Protein AF-A0A0D3I1S4-F1 (afdb_monomer_lite)

Secondary structure (DSSP, 8-state):
-HHHH-GGGGGG-S-EEEE---SSS--S--HHHHBTB----HHHHHHTT---PPP-----------S-----------------------S--S--HHHHTTHHHHHHHHHH--S-EEEE-HHHHTTSB---STT--SHHHHHHHT--TTS-HHHHHHHHHHIIIIITTSTT-B-HHHHHHHHHH-GGGB--EEEEEEEE--SGGGTT-EEEHHHHHTTTT-HHHHS-GGG------EEEEEE--BSS-SHHHHHHHHHHHH-SS-TTTT--

pLDDT: mean 79.16, std 21.58, range [29.23, 98.62]

Radius of gyration: 22.06 Å; chains: 1; bounding box: 48×69×51 Å

Structure (mmCIF, N/CA/C/O backbone):
data_AF-A0A0D3I1S4-F1
#
_entry.id   AF-A0A0D3I1S4-F1
#
loop_
_atom_site.group_PDB
_atom_site.id
_atom_site.type_symbol
_atom_site.label_atom_id
_atom_site.label_alt_id
_atom_site.label_comp_id
_atom_site.label_asym_id
_atom_site.label_entity_id
_atom_site.label_seq_id
_atom_site.pdbx_PDB_ins_code
_atom_site.Cartn_x
_atom_site.Cartn_y
_at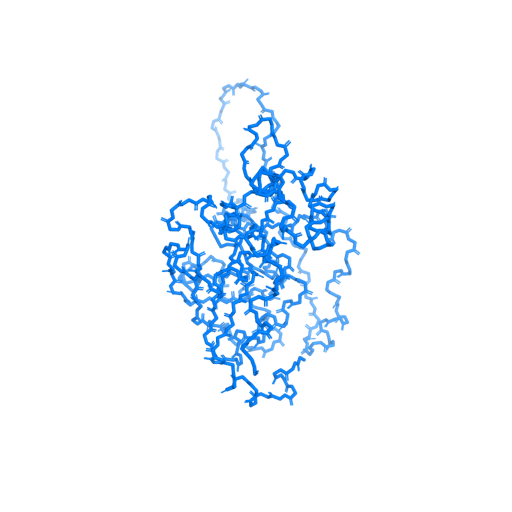om_site.Cartn_z
_atom_site.occupancy
_atom_site.B_iso_or_equiv
_atom_site.auth_seq_id
_atom_site.auth_comp_id
_atom_site.auth_asym_id
_atom_site.auth_atom_id
_atom_site.pdbx_PDB_model_num
ATOM 1 N N . MET A 1 1 ? 13.646 -15.528 -4.877 1.00 81.81 1 MET A N 1
ATOM 2 C CA . MET A 1 1 ? 12.223 -15.387 -4.448 1.00 81.81 1 MET A CA 1
ATOM 3 C C . MET A 1 1 ? 11.429 -16.697 -4.575 1.00 81.81 1 MET A C 1
ATOM 5 O O . MET A 1 1 ? 11.936 -17.653 -5.153 1.00 81.81 1 MET A O 1
ATOM 9 N N . VAL A 1 2 ? 10.198 -16.789 -4.037 1.00 94.12 2 VAL A N 1
ATOM 10 C CA . VAL A 1 2 ? 9.354 -18.010 -4.132 1.00 94.12 2 VAL A CA 1
ATOM 11 C C . VAL A 1 2 ? 9.001 -18.351 -5.582 1.00 94.12 2 VAL A C 1
ATOM 13 O O . VAL A 1 2 ? 9.193 -19.496 -5.991 1.00 94.12 2 VAL A O 1
ATOM 16 N N . PHE A 1 3 ? 8.527 -17.377 -6.364 1.00 93.75 3 PHE A N 1
ATOM 17 C CA . PHE A 1 3 ? 8.122 -17.600 -7.759 1.00 93.75 3 PHE A CA 1
ATOM 18 C C . PHE A 1 3 ? 9.299 -17.912 -8.681 1.00 93.75 3 PHE A C 1
ATOM 20 O O . PHE A 1 3 ? 9.157 -18.725 -9.582 1.00 93.75 3 PHE A O 1
ATOM 27 N N . GLU A 1 4 ? 10.482 -17.390 -8.379 1.00 88.75 4 GLU A N 1
ATOM 28 C CA . GLU A 1 4 ? 11.720 -17.762 -9.067 1.00 88.75 4 GLU A CA 1
ATOM 29 C C . GLU A 1 4 ? 12.055 -19.248 -8.906 1.00 88.75 4 GLU A C 1
ATOM 31 O O . GLU A 1 4 ? 12.372 -19.934 -9.873 1.00 88.75 4 GLU A O 1
ATOM 36 N N . LYS A 1 5 ? 11.914 -19.785 -7.689 1.00 95.94 5 LYS A N 1
ATOM 37 C CA . LYS A 1 5 ? 12.174 -21.206 -7.417 1.00 95.94 5 LYS A CA 1
ATOM 38 C C . LYS A 1 5 ? 11.020 -22.114 -7.851 1.00 95.94 5 LYS A C 1
ATOM 40 O O . LYS A 1 5 ? 11.232 -23.300 -8.095 1.00 95.94 5 LYS A O 1
ATOM 45 N N . LYS A 1 6 ? 9.788 -21.599 -7.857 1.00 97.19 6 LYS A N 1
ATOM 46 C CA . LYS A 1 6 ? 8.549 -22.364 -8.071 1.00 97.19 6 LYS A CA 1
ATOM 47 C C . LYS A 1 6 ? 7.516 -21.541 -8.862 1.00 97.19 6 LYS A C 1
ATOM 49 O O . LYS A 1 6 ? 6.471 -21.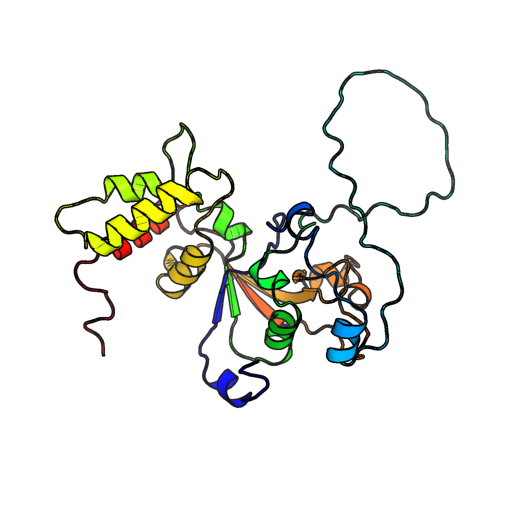189 -8.308 1.00 97.19 6 LYS A O 1
ATOM 54 N N . PRO A 1 7 ? 7.748 -21.274 -10.159 1.00 95.31 7 PRO A N 1
ATOM 55 C CA . PRO A 1 7 ? 6.896 -20.375 -10.950 1.00 95.31 7 PRO A CA 1
ATOM 56 C C . PRO A 1 7 ? 5.456 -20.881 -11.098 1.00 95.31 7 PRO A C 1
ATOM 58 O O . PRO A 1 7 ? 4.515 -20.094 -11.134 1.00 95.31 7 PRO A O 1
ATOM 61 N N . TYR A 1 8 ? 5.249 -22.203 -11.071 1.00 96.19 8 TYR A N 1
ATOM 62 C CA . TYR A 1 8 ? 3.915 -22.811 -11.131 1.00 96.19 8 TYR A CA 1
ATOM 63 C C . TYR A 1 8 ? 2.982 -22.396 -9.975 1.00 96.19 8 TYR A C 1
ATOM 65 O O . TYR A 1 8 ? 1.767 -22.574 -10.090 1.00 96.19 8 TYR A O 1
ATOM 73 N N . LEU A 1 9 ? 3.520 -21.866 -8.865 1.00 97.12 9 LEU A N 1
ATOM 74 C CA . LEU A 1 9 ? 2.718 -21.356 -7.750 1.00 97.12 9 LEU A CA 1
ATOM 75 C C . LEU A 1 9 ? 1.968 -20.069 -8.102 1.00 97.12 9 LEU A C 1
ATOM 77 O O . LEU A 1 9 ? 0.907 -19.844 -7.529 1.00 97.12 9 LEU A O 1
ATOM 81 N N . ALA A 1 10 ? 2.448 -19.267 -9.060 1.00 96.50 10 ALA A N 1
ATOM 82 C CA . ALA A 1 10 ? 1.733 -18.069 -9.505 1.00 96.50 10 ALA A CA 1
ATOM 83 C C . ALA A 1 10 ? 0.331 -18.427 -10.033 1.00 96.50 10 ALA A C 1
ATOM 85 O O . ALA A 1 10 ? -0.653 -17.786 -9.682 1.00 96.50 10 ALA A O 1
ATOM 86 N N . ASN A 1 11 ? 0.207 -19.555 -10.740 1.00 96.19 11 ASN A N 1
ATOM 87 C CA . ASN A 1 11 ? -1.071 -20.067 -11.251 1.00 96.19 11 ASN A CA 1
ATOM 88 C C . ASN A 1 11 ? -2.021 -20.593 -10.156 1.00 96.19 11 ASN A C 1
ATOM 90 O O . ASN A 1 11 ? -3.112 -21.073 -10.460 1.00 96.19 11 ASN A O 1
ATOM 94 N N . LYS A 1 12 ? -1.595 -20.594 -8.887 1.00 98.00 12 LYS A N 1
ATOM 95 C CA . LYS A 1 12 ? -2.416 -20.986 -7.730 1.00 98.00 12 LYS A CA 1
ATOM 96 C C . LYS A 1 12 ? -2.927 -19.786 -6.938 1.00 98.00 12 LYS A C 1
ATOM 98 O O . LYS A 1 12 ? -3.706 -19.977 -6.009 1.00 98.00 12 LYS A O 1
ATOM 103 N N . ILE A 1 13 ? -2.503 -18.575 -7.291 1.00 98.06 13 ILE A N 1
ATOM 104 C CA . ILE A 1 13 ? -2.906 -17.345 -6.618 1.00 98.06 13 ILE A CA 1
ATOM 105 C C . ILE A 1 13 ? -4.122 -16.780 -7.337 1.00 98.06 13 ILE A C 1
ATOM 107 O O . ILE A 1 13 ? -4.064 -16.473 -8.523 1.00 98.06 13 ILE A O 1
ATOM 111 N N . ALA A 1 14 ? -5.233 -16.655 -6.610 1.00 98.12 14 ALA A N 1
ATOM 112 C CA . ALA A 1 14 ? -6.460 -16.085 -7.160 1.00 98.12 14 ALA A CA 1
ATOM 113 C C . ALA A 1 14 ? -6.332 -14.572 -7.399 1.00 98.12 14 ALA A C 1
ATOM 115 O O . ALA A 1 14 ? -6.799 -14.069 -8.414 1.00 98.12 14 ALA A O 1
ATOM 116 N N . LYS A 1 15 ? -5.707 -13.862 -6.453 1.00 97.94 15 LYS A N 1
ATOM 117 C CA . LYS A 1 15 ? -5.349 -12.443 -6.530 1.00 97.94 15 LYS A CA 1
ATOM 118 C C . LYS A 1 15 ? -4.296 -12.112 -5.473 1.00 97.94 15 LYS A C 1
ATOM 120 O O . LYS A 1 15 ? -4.199 -12.816 -4.466 1.00 97.94 15 LYS A O 1
ATOM 125 N N . MET A 1 16 ? -3.572 -11.023 -5.678 1.00 98.38 16 MET A N 1
ATOM 126 C CA . MET A 1 16 ? -2.728 -10.372 -4.681 1.00 98.38 16 MET A CA 1
ATOM 127 C C . MET A 1 16 ? -3.353 -9.021 -4.332 1.00 98.38 16 MET A C 1
ATOM 129 O O . MET A 1 16 ? -3.728 -8.276 -5.230 1.00 98.38 16 MET A O 1
ATOM 133 N N . VAL A 1 17 ? -3.476 -8.717 -3.042 1.00 98.50 17 VAL A N 1
ATOM 134 C CA . VAL A 1 17 ? -3.782 -7.363 -2.566 1.00 98.50 17 VAL A CA 1
ATOM 135 C C . VAL A 1 17 ? -2.552 -6.892 -1.812 1.00 98.50 17 VAL A C 1
ATOM 137 O O . VAL A 1 17 ? -2.123 -7.571 -0.878 1.00 98.50 17 VAL A O 1
ATOM 140 N N . TRP A 1 18 ? -1.945 -5.802 -2.262 1.00 98.56 18 TRP A N 1
ATOM 141 C CA . TRP A 1 18 ? -0.628 -5.373 -1.812 1.00 98.56 18 TRP A CA 1
ATOM 142 C C . TRP A 1 18 ? -0.670 -3.912 -1.374 1.00 98.56 18 TRP A C 1
ATOM 144 O O . TRP A 1 18 ? -1.072 -3.049 -2.150 1.00 98.56 18 TRP A O 1
ATOM 154 N N . MET A 1 19 ? -0.264 -3.646 -0.131 1.00 98.44 19 MET A N 1
ATOM 155 C CA . MET A 1 19 ? 0.066 -2.293 0.306 1.00 98.44 19 MET A CA 1
ATOM 156 C C . MET A 1 19 ? 1.421 -1.939 -0.302 1.00 98.44 19 MET A C 1
ATOM 158 O O . MET A 1 19 ? 2.438 -2.512 0.095 1.00 98.44 19 MET A O 1
ATOM 162 N N . ALA A 1 20 ? 1.413 -1.080 -1.315 1.00 97.94 20 ALA A N 1
ATOM 163 C CA . ALA A 1 20 ? 2.630 -0.645 -1.981 1.00 97.94 20 ALA A CA 1
ATOM 164 C C . ALA A 1 20 ? 2.380 0.565 -2.875 1.00 97.94 20 ALA A C 1
ATOM 166 O O . ALA A 1 20 ? 1.306 0.706 -3.467 1.00 97.94 20 ALA A O 1
ATOM 167 N N . GLY A 1 21 ? 3.434 1.354 -3.053 1.00 96.69 21 GLY A N 1
ATOM 168 C CA . GLY A 1 21 ? 3.478 2.439 -4.023 1.00 96.69 21 GLY A CA 1
ATOM 169 C C . GLY A 1 21 ? 2.829 3.737 -3.549 1.00 96.69 21 GLY A C 1
ATOM 170 O O . GLY A 1 21 ? 2.034 3.773 -2.611 1.00 96.69 21 GLY A O 1
ATOM 171 N N . ALA A 1 22 ? 3.185 4.808 -4.244 1.00 96.19 22 ALA A N 1
ATOM 172 C CA . ALA A 1 22 ? 2.633 6.147 -4.108 1.00 96.19 22 ALA A CA 1
ATOM 173 C C . ALA A 1 22 ? 2.474 6.683 -5.528 1.00 96.19 22 ALA A C 1
ATOM 175 O O . ALA A 1 22 ? 3.468 6.795 -6.246 1.00 96.19 22 ALA A O 1
ATOM 176 N N . ILE A 1 23 ? 1.231 6.853 -5.972 1.00 95.31 23 ILE A N 1
ATOM 177 C CA . ILE A 1 23 ? 0.934 6.997 -7.39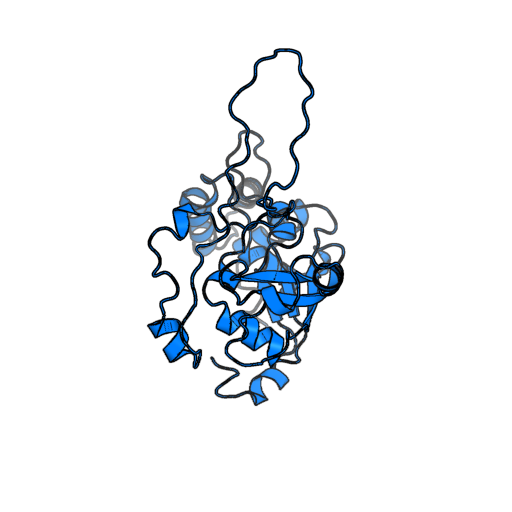6 1.00 95.31 23 ILE A CA 1
ATOM 178 C C . ILE A 1 23 ? 0.778 8.472 -7.763 1.00 95.31 23 ILE A C 1
ATOM 180 O O . ILE A 1 23 ? 1.575 9.017 -8.519 1.00 95.31 23 ILE A O 1
ATOM 184 N N . ASP A 1 24 ? -0.230 9.122 -7.195 1.00 94.69 24 ASP A N 1
ATOM 185 C CA . ASP A 1 24 ? -0.565 10.528 -7.411 1.00 94.69 24 ASP A CA 1
ATOM 186 C C . ASP A 1 24 ? -0.181 11.393 -6.191 1.00 94.69 24 ASP A C 1
ATOM 188 O O . ASP A 1 24 ? -0.433 12.601 -6.167 1.00 94.69 24 ASP A O 1
ATOM 192 N N . VAL A 1 25 ? 0.468 10.788 -5.189 1.00 93.75 25 VAL A N 1
ATOM 193 C CA . VAL A 1 25 ? 0.993 11.437 -3.978 1.00 93.75 25 VAL A CA 1
ATOM 194 C C . VAL A 1 25 ? 2.502 11.191 -3.822 1.00 93.75 25 VAL A C 1
ATOM 196 O O . VAL A 1 25 ? 3.035 10.230 -4.383 1.00 93.75 25 VAL A O 1
ATOM 199 N N . PRO A 1 26 ? 3.223 12.029 -3.055 1.00 92.62 26 PRO A N 1
ATOM 200 C CA . PRO A 1 26 ? 4.607 11.742 -2.690 1.00 92.62 26 PRO A CA 1
ATOM 201 C C . PRO A 1 26 ? 4.736 10.423 -1.913 1.00 92.62 26 PRO A C 1
ATOM 203 O O . PRO A 1 26 ? 3.897 10.106 -1.072 1.00 92.62 26 PRO A O 1
ATOM 206 N N . GLY A 1 27 ? 5.817 9.678 -2.155 1.00 93.38 27 GLY A N 1
ATOM 207 C CA . GLY A 1 27 ? 6.187 8.533 -1.325 1.00 93.38 27 GLY A CA 1
ATOM 208 C C . GLY A 1 27 ? 6.584 8.912 0.099 1.00 93.38 27 GLY A C 1
ATOM 209 O O . GLY A 1 27 ? 6.751 10.083 0.440 1.00 93.38 27 GLY A O 1
ATOM 210 N N . ASN A 1 28 ? 6.764 7.887 0.930 1.00 92.81 28 ASN A N 1
ATOM 211 C CA . ASN A 1 28 ? 7.117 8.011 2.346 1.00 92.81 28 ASN A CA 1
ATOM 212 C C . ASN A 1 28 ? 8.579 7.638 2.650 1.00 92.81 28 ASN A C 1
ATOM 214 O O . ASN A 1 28 ? 8.932 7.494 3.822 1.00 92.81 28 ASN A O 1
ATOM 218 N N . LEU A 1 29 ? 9.413 7.473 1.619 1.00 89.19 29 LEU A N 1
ATOM 219 C CA . LEU A 1 29 ? 10.856 7.315 1.760 1.00 89.19 29 LEU A CA 1
ATOM 220 C C . LEU A 1 29 ? 11.546 8.686 1.693 1.00 89.19 29 LEU A C 1
ATOM 222 O O . LEU A 1 29 ? 11.722 9.247 0.613 1.00 89.19 29 LEU A O 1
ATOM 226 N N . GLU A 1 30 ? 11.961 9.220 2.838 1.00 81.50 30 GLU A N 1
ATOM 227 C CA . GLU A 1 30 ? 12.728 10.470 2.896 1.00 81.50 30 GLU A CA 1
ATOM 228 C C . GLU A 1 30 ? 14.224 10.234 2.638 1.00 81.50 30 GLU A C 1
ATOM 230 O O . GLU A 1 30 ? 14.770 9.199 3.019 1.00 81.50 30 GLU A O 1
ATOM 235 N N . GLU A 1 31 ? 14.921 11.233 2.078 1.00 74.12 31 GLU A N 1
ATOM 236 C CA . GLU A 1 31 ? 16.378 11.191 1.842 1.00 74.12 31 GLU A CA 1
ATOM 237 C C . GLU A 1 31 ? 17.183 10.795 3.084 1.00 74.12 31 GLU A C 1
AT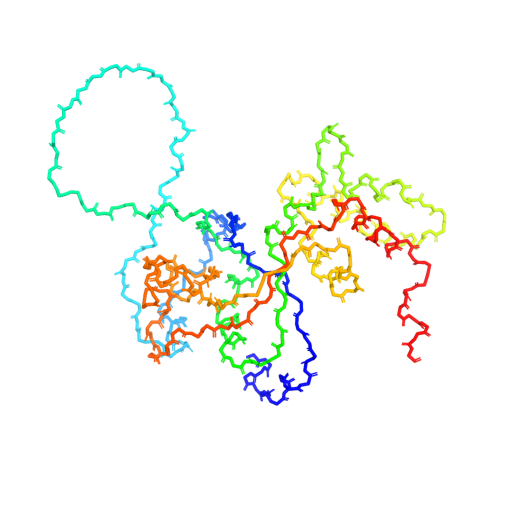OM 239 O O . GLU A 1 31 ? 18.040 9.913 3.044 1.00 74.12 31 GLU A O 1
ATOM 244 N N . SER A 1 32 ? 16.832 11.390 4.223 1.00 76.25 32 SER A N 1
ATOM 245 C CA . SER A 1 32 ? 17.483 11.136 5.510 1.00 76.25 32 SER A CA 1
ATOM 246 C C . SER A 1 32 ? 17.366 9.682 5.982 1.00 76.25 32 SER A C 1
ATOM 248 O O . SER A 1 32 ? 18.187 9.226 6.775 1.00 76.25 32 SER A O 1
ATOM 250 N N . GLN A 1 33 ? 16.350 8.951 5.518 1.00 73.50 33 GLN A N 1
ATOM 251 C CA . GLN A 1 33 ? 16.062 7.595 5.972 1.00 73.50 33 GLN A CA 1
ATOM 252 C C . GLN A 1 33 ? 16.878 6.539 5.225 1.00 73.50 33 GLN A C 1
ATOM 254 O O . GLN A 1 33 ? 17.065 5.440 5.749 1.00 73.50 33 GLN A O 1
ATOM 259 N N . TRP A 1 34 ? 17.384 6.862 4.033 1.00 68.81 34 TRP A N 1
ATOM 260 C CA . TRP A 1 34 ? 18.312 6.000 3.300 1.00 68.81 34 TRP A CA 1
ATOM 261 C C . TRP A 1 34 ? 19.763 6.490 3.338 1.00 68.81 34 TRP A C 1
ATOM 263 O O . TRP A 1 34 ? 20.656 5.759 2.900 1.00 68.81 34 TRP A O 1
ATOM 273 N N . ASP A 1 35 ? 20.028 7.659 3.929 1.00 65.00 35 ASP A N 1
ATOM 274 C CA . ASP A 1 35 ? 21.377 8.152 4.216 1.00 65.00 35 ASP A CA 1
ATOM 275 C C . ASP A 1 35 ? 22.050 7.267 5.288 1.00 65.00 35 ASP A C 1
ATOM 277 O O . ASP A 1 35 ? 21.948 7.481 6.495 1.00 65.00 35 ASP A O 1
ATOM 281 N N . GLY A 1 36 ? 22.667 6.170 4.842 1.00 61.22 36 GLY A N 1
ATOM 282 C CA . GLY A 1 36 ? 23.258 5.136 5.699 1.00 61.22 36 GLY A CA 1
ATOM 283 C C . GLY A 1 36 ? 22.909 3.707 5.290 1.00 61.22 36 GLY A C 1
ATOM 284 O O . GLY A 1 36 ? 23.594 2.771 5.709 1.00 61.22 36 GLY A O 1
ATOM 285 N N . PHE A 1 37 ? 21.905 3.518 4.428 1.00 59.34 37 PHE A N 1
ATOM 286 C CA . PHE A 1 37 ? 21.777 2.249 3.723 1.00 59.34 37 PHE A CA 1
ATOM 287 C C . PHE A 1 37 ? 22.972 2.095 2.781 1.00 59.34 37 PHE A C 1
ATOM 289 O O . PHE A 1 37 ? 23.425 3.092 2.206 1.00 59.34 37 PHE A O 1
ATOM 296 N N . PRO A 1 38 ? 23.516 0.873 2.621 1.00 57.47 38 PRO A N 1
ATOM 297 C CA . PRO A 1 38 ? 24.515 0.635 1.599 1.00 57.47 38 PRO A CA 1
ATOM 298 C C . PRO A 1 38 ? 23.907 1.112 0.287 1.00 57.47 38 PRO A C 1
ATOM 300 O O . PRO A 1 38 ? 22.909 0.552 -0.174 1.00 57.47 38 PRO A O 1
ATOM 303 N N . LYS A 1 39 ? 24.485 2.172 -0.288 1.00 59.38 39 LYS A N 1
ATOM 304 C CA . LYS A 1 39 ? 24.197 2.521 -1.675 1.00 59.38 39 LYS A CA 1
ATOM 305 C C . LYS A 1 39 ? 24.388 1.244 -2.469 1.00 59.38 39 LYS A C 1
ATOM 307 O O . LYS A 1 39 ? 25.298 0.478 -2.148 1.00 59.38 39 LYS A O 1
ATOM 312 N N . MET A 1 40 ? 23.509 0.985 -3.425 1.00 56.19 40 MET A N 1
ATOM 313 C CA . MET A 1 40 ? 23.579 -0.234 -4.216 1.00 56.19 40 MET A CA 1
ATOM 314 C C . MET A 1 40 ? 24.971 -0.286 -4.859 1.00 56.19 40 MET A C 1
ATOM 316 O O . MET A 1 40 ? 25.280 0.509 -5.740 1.00 56.19 40 MET A O 1
ATOM 320 N N . THR A 1 41 ? 25.853 -1.114 -4.296 1.00 60.38 41 THR A N 1
ATOM 321 C CA . THR A 1 41 ? 27.275 -1.120 -4.642 1.00 60.38 41 THR A CA 1
ATOM 322 C C . THR A 1 41 ? 27.468 -1.848 -5.957 1.00 60.38 41 THR A C 1
ATOM 324 O O . THR A 1 41 ? 26.644 -2.688 -6.320 1.00 60.38 41 THR A O 1
ATOM 327 N N . ASP A 1 42 ? 28.593 -1.615 -6.628 1.00 57.19 42 ASP A N 1
ATOM 328 C CA . ASP A 1 42 ? 28.979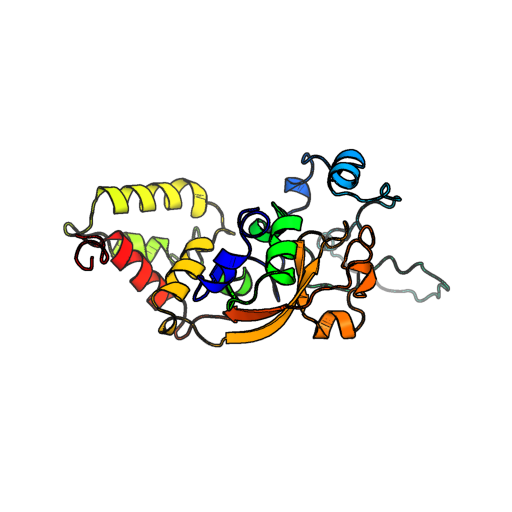 -2.426 -7.784 1.00 57.19 42 ASP A CA 1
ATOM 329 C C . ASP A 1 42 ? 28.954 -3.929 -7.467 1.00 57.19 42 ASP A C 1
ATOM 331 O O . ASP A 1 42 ? 28.549 -4.711 -8.310 1.00 57.19 42 ASP A O 1
ATOM 335 N N . GLU A 1 43 ? 29.269 -4.348 -6.236 1.00 62.22 43 GLU A N 1
ATOM 336 C CA . GLU A 1 43 ? 29.160 -5.752 -5.804 1.00 62.22 43 GLU A CA 1
ATOM 337 C C . GLU A 1 43 ? 27.707 -6.253 -5.731 1.00 62.22 43 GLU A C 1
ATOM 339 O O . GLU A 1 43 ? 27.428 -7.398 -6.086 1.00 62.22 43 GLU A O 1
ATOM 344 N N . LEU A 1 44 ? 26.764 -5.413 -5.288 1.00 60.22 44 LEU A N 1
ATOM 345 C CA . LEU A 1 44 ? 25.326 -5.709 -5.331 1.00 60.22 44 LEU A CA 1
ATOM 346 C C . LEU A 1 44 ? 24.826 -5.771 -6.781 1.00 60.22 44 LEU A C 1
ATOM 348 O O . LEU A 1 44 ? 24.072 -6.680 -7.125 1.00 60.22 44 LEU A O 1
ATOM 352 N N . TYR A 1 45 ? 25.300 -4.866 -7.639 1.00 59.53 45 TYR A N 1
ATOM 353 C CA . TYR A 1 45 ? 25.053 -4.883 -9.083 1.00 59.53 45 TYR A CA 1
ATOM 354 C C . TYR A 1 45 ? 25.620 -6.153 -9.743 1.00 59.53 45 TYR A C 1
ATOM 356 O O . TYR A 1 45 ? 24.913 -6.846 -10.476 1.00 59.53 45 TYR A O 1
ATOM 364 N N . GLU A 1 46 ? 26.865 -6.517 -9.452 1.00 59.78 46 GLU A N 1
ATOM 365 C CA . GLU A 1 46 ? 27.535 -7.709 -9.977 1.00 59.78 46 GLU A CA 1
ATOM 366 C C . GLU A 1 46 ? 26.855 -8.991 -9.495 1.00 59.78 46 GLU A C 1
ATOM 368 O O . GLU A 1 46 ? 26.597 -9.893 -10.297 1.00 59.78 46 GLU A O 1
ATOM 373 N N . ALA A 1 47 ? 26.474 -9.064 -8.215 1.00 64.31 47 ALA A N 1
ATOM 374 C CA . ALA A 1 47 ? 25.684 -10.171 -7.677 1.00 64.31 47 ALA A CA 1
ATOM 375 C C . ALA A 1 47 ? 24.330 -10.318 -8.392 1.00 64.31 47 ALA A C 1
ATOM 377 O O . ALA A 1 47 ? 23.759 -11.412 -8.432 1.00 64.31 47 ALA A O 1
ATOM 378 N N . TRP A 1 48 ? 23.816 -9.238 -8.984 1.00 59.50 48 TRP A N 1
ATOM 379 C CA . TRP A 1 48 ? 22.592 -9.238 -9.784 1.00 59.50 48 TRP A CA 1
ATOM 380 C C . TRP A 1 48 ? 22.825 -9.538 -11.270 1.00 59.50 48 TRP A C 1
ATOM 382 O O . TRP A 1 48 ? 21.849 -9.697 -12.015 1.00 59.50 48 TRP A O 1
ATOM 392 N N . GLY A 1 49 ? 24.083 -9.712 -11.686 1.00 56.19 49 GLY A N 1
ATOM 393 C CA . GLY A 1 49 ? 24.494 -9.997 -13.060 1.00 56.19 49 GLY A CA 1
ATOM 394 C C . GLY A 1 49 ? 24.622 -8.751 -13.936 1.00 56.19 49 GLY A C 1
ATOM 395 O O . GLY A 1 49 ? 24.539 -8.867 -15.157 1.00 56.19 49 GLY A O 1
ATOM 396 N N . CYS A 1 50 ? 24.780 -7.577 -13.326 1.00 51.31 50 CYS A N 1
ATOM 397 C CA . CYS A 1 50 ? 24.955 -6.300 -14.002 1.00 51.31 50 CYS A CA 1
ATOM 398 C C . CYS A 1 50 ? 26.450 -5.992 -14.195 1.00 51.31 50 CYS A C 1
ATOM 400 O O . CYS A 1 50 ? 27.247 -6.237 -13.294 1.00 51.31 50 CYS A O 1
ATOM 402 N N . ALA A 1 51 ? 26.847 -5.441 -15.349 1.00 44.25 51 ALA A N 1
ATOM 403 C CA . ALA A 1 51 ? 28.164 -4.809 -15.481 1.00 44.25 51 ALA A CA 1
ATOM 404 C C . ALA A 1 51 ? 28.154 -3.459 -14.735 1.00 44.25 51 ALA A C 1
ATOM 406 O O . ALA A 1 51 ? 27.124 -2.790 -14.758 1.00 44.25 51 ALA A O 1
ATOM 407 N N . ALA A 1 52 ? 29.270 -3.121 -14.074 1.00 46.09 52 ALA A N 1
ATOM 408 C CA . ALA A 1 52 ? 29.455 -2.020 -13.115 1.00 46.09 52 ALA A CA 1
ATOM 409 C C . ALA A 1 52 ? 28.680 -0.719 -13.405 1.00 46.09 52 ALA A C 1
ATOM 411 O O . ALA A 1 52 ? 28.553 -0.297 -14.560 1.00 46.09 52 ALA A O 1
ATOM 412 N N . ALA A 1 53 ? 28.213 -0.064 -12.339 1.00 47.88 53 ALA A N 1
ATOM 413 C CA . ALA A 1 53 ? 27.502 1.202 -12.417 1.00 47.88 53 ALA A CA 1
ATOM 414 C C . ALA A 1 53 ? 28.451 2.317 -12.889 1.00 47.88 53 ALA A C 1
ATOM 416 O O . ALA A 1 53 ? 29.546 2.509 -12.363 1.00 47.88 53 ALA A O 1
ATOM 417 N N . GLY A 1 54 ? 28.029 3.069 -13.904 1.00 46.25 54 GLY A N 1
ATOM 418 C CA . GLY A 1 54 ? 28.619 4.372 -14.191 1.00 46.25 54 GLY A CA 1
ATOM 419 C C . GLY A 1 54 ? 27.955 5.433 -13.317 1.00 46.25 54 GLY A C 1
ATOM 420 O O . GLY A 1 54 ? 26.730 5.490 -13.268 1.00 46.25 54 GLY A O 1
ATOM 421 N N . ASP A 1 55 ? 28.755 6.275 -12.661 1.00 35.16 55 ASP A N 1
ATOM 422 C CA . ASP A 1 55 ? 28.299 7.515 -12.014 1.00 35.16 55 ASP A CA 1
ATOM 423 C C . ASP A 1 55 ? 27.524 8.400 -13.018 1.00 35.16 55 ASP A C 1
ATOM 425 O O . ASP A 1 55 ? 27.971 8.574 -14.160 1.00 35.16 55 ASP A O 1
ATOM 429 N N . PRO A 1 56 ? 26.383 8.987 -12.605 1.00 42.56 56 PRO A N 1
ATOM 430 C CA . PRO A 1 56 ? 26.389 10.034 -11.586 1.00 42.56 56 PRO A CA 1
ATOM 431 C C . PRO A 1 56 ? 25.507 9.755 -10.349 1.00 42.56 56 PRO A C 1
ATOM 433 O O . PRO A 1 56 ? 24.671 8.854 -10.362 1.00 42.56 56 PRO A O 1
ATOM 436 N N . PRO A 1 57 ? 25.692 10.543 -9.264 1.00 39.97 57 PRO A N 1
ATOM 437 C CA . PRO A 1 57 ? 24.850 10.505 -8.065 1.00 39.97 57 PRO A CA 1
ATOM 438 C C . PRO A 1 57 ? 23.378 10.813 -8.382 1.00 39.97 57 PRO A C 1
ATOM 440 O O . PRO A 1 57 ? 23.109 11.431 -9.415 1.00 39.97 57 PRO A O 1
ATOM 443 N N . PRO A 1 58 ? 22.444 10.464 -7.468 1.00 44.06 58 PRO A N 1
ATOM 444 C CA . PRO A 1 58 ? 21.029 10.695 -7.699 1.00 44.06 58 PRO A CA 1
ATOM 445 C C . PRO A 1 58 ? 20.767 12.170 -7.961 1.00 44.06 58 PRO A C 1
ATOM 447 O O . PRO A 1 58 ? 21.409 13.041 -7.362 1.00 44.06 58 PRO A O 1
ATOM 450 N N . CYS A 1 59 ? 19.815 12.443 -8.848 1.00 37.69 59 CYS A N 1
ATOM 451 C CA . CYS A 1 59 ? 19.247 13.767 -9.014 1.00 37.69 59 CYS A CA 1
ATOM 452 C C . CYS A 1 59 ? 18.922 14.362 -7.634 1.00 37.69 59 CYS A C 1
ATOM 454 O O . CYS A 1 59 ? 17.931 13.990 -7.009 1.00 37.69 59 CYS A O 1
ATOM 456 N N . GLN A 1 60 ? 19.752 15.294 -7.150 1.00 37.81 60 GLN A N 1
ATOM 457 C CA . GLN A 1 60 ? 19.416 16.128 -6.003 1.00 37.81 60 GLN A CA 1
ATOM 458 C C . GLN A 1 60 ? 18.221 16.983 -6.420 1.00 37.81 60 GLN A C 1
ATOM 460 O O . GLN A 1 60 ? 18.377 18.070 -6.981 1.00 37.81 60 GLN A O 1
ATOM 465 N N . CYS A 1 61 ? 17.012 16.477 -6.190 1.00 39.53 61 CYS A N 1
ATOM 466 C CA . CYS A 1 61 ? 15.815 17.294 -6.204 1.00 39.53 61 CYS A CA 1
ATOM 467 C C . CYS A 1 61 ? 15.980 18.273 -5.045 1.00 39.53 61 CYS A C 1
ATOM 469 O O . CYS A 1 61 ? 15.699 17.942 -3.897 1.00 39.53 61 CYS A O 1
ATOM 471 N N . GLY A 1 62 ? 16.548 19.446 -5.339 1.00 36.19 62 GLY A N 1
ATOM 472 C CA . GLY A 1 62 ? 16.769 20.487 -4.349 1.00 36.19 62 GLY A CA 1
ATOM 473 C C . GLY A 1 62 ? 15.496 20.686 -3.537 1.00 36.19 62 GLY A C 1
ATOM 474 O O . GLY A 1 62 ? 14.410 20.793 -4.110 1.00 36.19 62 GLY A O 1
ATOM 475 N N . ALA A 1 63 ? 15.643 20.683 -2.212 1.00 34.44 63 ALA A N 1
ATOM 476 C CA . ALA A 1 63 ? 14.561 20.904 -1.265 1.00 34.44 63 ALA A CA 1
ATOM 477 C C . ALA A 1 63 ? 13.612 22.018 -1.752 1.00 34.44 63 ALA A C 1
ATOM 479 O O . ALA A 1 63 ? 14.086 23.015 -2.316 1.00 34.44 63 ALA A O 1
ATOM 480 N N . PRO A 1 64 ? 12.288 21.898 -1.536 1.00 38.69 64 PRO A N 1
ATOM 481 C CA . PRO A 1 64 ? 11.358 22.940 -1.935 1.00 38.69 64 PRO A CA 1
ATOM 482 C C . PRO A 1 64 ? 11.814 24.273 -1.343 1.00 38.69 64 PRO A C 1
ATOM 484 O O . PRO A 1 64 ? 12.053 24.395 -0.140 1.00 38.69 64 PRO A O 1
ATOM 487 N N . VAL A 1 65 ? 11.944 25.280 -2.207 1.00 36.78 65 VAL A N 1
ATOM 488 C CA . VAL A 1 65 ? 12.279 26.654 -1.831 1.00 36.78 65 VAL A CA 1
ATOM 489 C C . VAL A 1 65 ? 11.084 27.252 -1.086 1.00 36.78 65 VAL A C 1
ATOM 491 O O . VAL A 1 65 ? 10.319 28.032 -1.635 1.00 36.78 65 VAL A O 1
ATOM 494 N N . ASN A 1 66 ? 10.895 26.861 0.171 1.00 41.56 66 ASN A N 1
ATOM 495 C CA . ASN A 1 66 ? 9.960 27.478 1.104 1.00 41.56 66 ASN A CA 1
ATOM 496 C C . ASN A 1 66 ? 10.679 27.799 2.416 1.00 41.56 66 ASN A C 1
ATOM 498 O O . ASN A 1 66 ? 10.311 27.366 3.500 1.00 41.56 66 ASN A O 1
ATOM 502 N N . ALA A 1 67 ? 11.708 28.631 2.298 1.00 38.03 67 ALA A N 1
ATOM 503 C CA . ALA A 1 67 ? 12.152 29.501 3.372 1.00 38.03 67 ALA A CA 1
ATOM 504 C C . ALA A 1 67 ? 12.718 30.772 2.731 1.00 38.03 67 ALA A C 1
ATOM 506 O O . ALA A 1 67 ? 13.847 30.754 2.254 1.00 38.03 67 ALA A O 1
ATOM 507 N N . LEU A 1 68 ? 11.895 31.833 2.698 1.00 31.89 68 LEU A N 1
ATOM 508 C CA . LEU A 1 68 ? 12.214 33.275 2.597 1.00 31.89 68 LEU A CA 1
ATOM 509 C C . LEU A 1 68 ? 11.316 34.023 1.589 1.00 31.89 68 LEU A C 1
ATOM 511 O O . LEU A 1 68 ? 11.650 34.210 0.424 1.00 31.89 68 LEU A O 1
ATOM 515 N N . MET A 1 69 ? 10.214 34.585 2.092 1.00 29.23 69 MET A N 1
ATOM 516 C CA . MET A 1 69 ? 9.860 35.970 1.742 1.00 29.23 69 MET A CA 1
ATOM 517 C C . MET A 1 69 ? 10.859 36.910 2.459 1.00 29.23 69 MET A C 1
ATOM 519 O O . MET A 1 69 ? 11.260 36.565 3.573 1.00 29.23 69 MET A O 1
ATOM 523 N N . PRO A 1 70 ? 11.268 38.077 1.900 1.00 38.41 70 PRO A N 1
ATOM 524 C CA . PRO A 1 70 ? 10.352 39.088 1.365 1.00 38.41 70 PRO A CA 1
ATOM 525 C C . PRO A 1 70 ? 10.756 39.783 0.044 1.00 38.41 70 PRO A C 1
ATOM 527 O O . PRO A 1 70 ? 11.872 39.697 -0.457 1.00 38.41 70 PRO A O 1
ATOM 530 N N . ALA A 1 71 ? 9.773 40.518 -0.484 1.00 40.06 71 ALA A N 1
ATOM 531 C CA . ALA A 1 71 ? 9.749 41.375 -1.670 1.00 40.06 71 ALA A CA 1
ATOM 532 C C . ALA A 1 71 ? 11.053 42.097 -2.078 1.00 40.06 71 ALA A C 1
ATOM 534 O O . ALA A 1 71 ? 11.654 42.795 -1.263 1.00 40.06 71 ALA A O 1
ATOM 535 N N . ARG A 1 72 ? 11.335 42.133 -3.397 1.00 32.47 72 ARG A N 1
ATOM 536 C CA . ARG A 1 72 ? 11.676 43.363 -4.152 1.00 32.47 72 ARG A CA 1
ATOM 537 C C . ARG A 1 72 ? 11.696 43.160 -5.675 1.00 32.47 72 ARG A C 1
ATOM 539 O O . ARG A 1 72 ? 11.953 42.082 -6.189 1.00 32.47 72 ARG A O 1
ATOM 546 N N . ARG A 1 73 ? 11.371 44.257 -6.365 1.00 36.19 73 ARG A N 1
ATOM 547 C CA . ARG A 1 73 ? 11.199 44.433 -7.815 1.00 36.19 73 ARG A CA 1
ATOM 548 C C . ARG A 1 73 ? 12.507 44.316 -8.609 1.00 36.19 73 ARG A C 1
ATOM 550 O O . ARG A 1 73 ? 13.495 44.926 -8.223 1.00 36.19 73 ARG A O 1
ATOM 557 N N . GLY A 1 74 ? 12.378 43.763 -9.818 1.00 36.25 74 GLY A N 1
ATOM 558 C CA . GLY A 1 74 ? 13.009 44.279 -11.038 1.00 36.25 74 GLY A CA 1
ATOM 559 C C . GLY A 1 74 ? 14.358 43.678 -11.433 1.00 36.25 74 GLY A C 1
ATOM 560 O O . GLY A 1 74 ? 15.372 44.027 -10.853 1.00 36.25 74 GLY A O 1
ATOM 561 N N . MET A 1 75 ? 14.369 42.880 -12.505 1.00 31.48 75 MET A N 1
ATOM 562 C CA . MET A 1 75 ? 15.146 43.108 -13.737 1.00 31.48 75 MET A CA 1
ATOM 563 C C . MET A 1 75 ? 15.087 41.865 -14.632 1.00 31.48 75 MET A C 1
ATOM 565 O O . MET A 1 75 ? 15.340 40.750 -14.194 1.00 31.48 75 MET A O 1
ATOM 569 N N . ALA A 1 76 ? 14.782 42.089 -15.909 1.00 41.84 76 ALA A N 1
ATOM 570 C CA . ALA A 1 76 ? 14.973 41.121 -16.975 1.00 41.84 76 ALA A CA 1
ATOM 571 C C . ALA A 1 76 ? 16.440 41.132 -17.432 1.00 41.84 76 ALA A C 1
ATOM 573 O O . ALA A 1 76 ? 16.990 42.205 -17.694 1.00 41.84 76 ALA A O 1
ATOM 574 N N . LYS A 1 77 ? 17.045 39.953 -17.615 1.00 35.09 77 LYS A N 1
ATOM 575 C CA . LYS A 1 77 ? 18.107 39.748 -18.607 1.00 35.09 77 LYS A CA 1
ATOM 576 C C . LYS A 1 77 ? 18.244 38.270 -18.970 1.00 35.09 77 LYS A C 1
ATOM 578 O O . LYS A 1 77 ? 18.187 37.402 -18.109 1.00 35.09 77 LYS A O 1
ATOM 583 N N . ALA A 1 78 ? 18.402 38.040 -20.269 1.00 39.97 78 ALA A N 1
ATOM 584 C CA . ALA A 1 78 ? 18.547 36.753 -20.928 1.00 39.97 78 ALA A CA 1
ATOM 585 C C . ALA A 1 78 ? 19.729 35.921 -20.405 1.00 39.97 78 ALA A C 1
ATOM 587 O O . ALA A 1 78 ? 20.809 36.469 -20.179 1.00 39.97 78 ALA A O 1
ATOM 588 N N . MET A 1 79 ? 19.547 34.599 -20.346 1.00 33.69 79 MET A N 1
ATOM 589 C CA . MET A 1 79 ? 20.641 33.634 -20.425 1.00 33.69 79 MET A CA 1
ATOM 590 C C . MET A 1 79 ? 20.277 32.511 -21.393 1.00 33.69 79 MET A C 1
ATOM 592 O O . MET A 1 79 ? 19.210 31.908 -21.314 1.00 33.69 79 MET A O 1
ATOM 596 N N . ALA A 1 80 ? 21.184 32.298 -22.340 1.00 38.09 80 ALA A N 1
ATOM 597 C CA . ALA A 1 80 ? 21.249 31.136 -23.200 1.00 38.09 80 ALA A CA 1
ATOM 598 C C . ALA A 1 80 ? 21.782 29.934 -22.404 1.00 38.09 80 ALA A C 1
ATOM 600 O O . ALA A 1 80 ? 22.698 30.098 -21.602 1.00 38.09 80 ALA A O 1
ATOM 601 N N . GLY A 1 81 ? 21.240 28.745 -22.683 1.00 43.09 81 GLY A N 1
ATOM 602 C CA . GLY A 1 81 ? 21.886 27.458 -22.409 1.00 43.09 81 GLY A CA 1
ATOM 603 C C . GLY A 1 81 ? 22.152 27.129 -20.941 1.00 43.09 81 GLY A C 1
ATOM 604 O O . GLY A 1 81 ? 23.296 26.882 -20.573 1.00 43.09 81 GLY A O 1
ATOM 605 N N . THR A 1 82 ? 21.113 27.078 -20.109 1.00 34.19 82 THR A N 1
ATOM 606 C CA . THR A 1 82 ? 21.194 26.393 -18.813 1.00 34.19 82 THR A CA 1
ATOM 607 C C . THR A 1 82 ? 21.079 24.881 -19.050 1.00 34.19 82 THR A C 1
ATOM 609 O O . THR A 1 82 ? 20.159 24.470 -19.763 1.00 34.19 82 THR A O 1
ATOM 612 N N . PRO A 1 83 ? 21.959 24.036 -18.479 1.00 37.88 83 PRO A N 1
ATOM 613 C CA . PRO A 1 83 ? 21.704 22.602 -18.401 1.00 37.88 83 PRO A CA 1
ATOM 614 C C . PRO A 1 83 ? 20.363 22.402 -17.698 1.00 37.88 83 PRO A C 1
ATOM 616 O O . PRO A 1 83 ? 20.068 23.102 -16.727 1.00 37.88 83 PRO A O 1
ATOM 619 N N . VAL A 1 84 ? 19.537 21.492 -18.203 1.00 36.41 84 VAL A N 1
ATOM 620 C CA . VAL A 1 84 ? 18.250 21.152 -17.595 1.00 36.41 84 VAL A CA 1
ATOM 621 C C . VAL A 1 84 ? 18.539 20.453 -16.260 1.00 36.41 84 VAL A C 1
ATOM 623 O O . VAL A 1 84 ? 18.682 19.242 -16.210 1.00 36.41 84 VAL A O 1
ATOM 626 N N . THR A 1 85 ? 18.705 21.217 -15.177 1.00 37.38 85 THR A N 1
ATOM 627 C CA . THR A 1 85 ? 18.826 20.711 -13.795 1.00 37.38 85 THR A CA 1
ATOM 628 C C . THR A 1 85 ? 17.477 20.636 -13.085 1.00 37.38 85 THR A C 1
ATOM 630 O O . THR A 1 85 ? 17.418 20.405 -11.882 1.00 37.38 85 THR A O 1
ATOM 633 N N . SER A 1 86 ? 16.371 20.813 -13.805 1.00 37.66 86 SER A N 1
ATOM 634 C CA . SER A 1 86 ? 15.059 20.493 -13.263 1.00 37.66 86 SER A CA 1
ATOM 635 C C . SER A 1 86 ? 14.754 19.033 -13.571 1.00 37.66 86 SER A C 1
ATOM 637 O O . SER A 1 86 ? 14.408 18.710 -14.708 1.00 37.66 86 SER A O 1
ATOM 639 N N . CYS A 1 87 ? 14.794 18.176 -12.551 1.00 41.50 87 CYS A N 1
ATOM 640 C CA . CYS A 1 87 ? 13.790 17.123 -12.478 1.00 41.50 87 CYS A CA 1
ATOM 641 C C . CYS A 1 87 ? 12.447 17.836 -12.634 1.00 41.50 87 CYS A C 1
ATOM 643 O O . CYS A 1 87 ? 12.042 18.608 -11.762 1.00 41.50 87 CYS A O 1
ATOM 645 N N . GLY A 1 88 ? 11.848 17.725 -13.823 1.00 39.88 88 GLY A N 1
ATOM 646 C CA . GLY A 1 88 ? 10.516 18.257 -14.073 1.00 39.88 88 GLY A CA 1
ATOM 647 C C . GLY A 1 88 ? 9.608 17.737 -12.969 1.00 39.88 88 GLY A C 1
ATOM 648 O O . GLY A 1 88 ? 9.773 16.593 -12.565 1.00 39.88 88 GLY A O 1
ATOM 649 N N . ALA A 1 89 ? 8.756 18.609 -12.434 1.00 38.75 89 ALA A N 1
ATOM 650 C CA . ALA A 1 89 ? 7.925 18.382 -11.259 1.00 38.75 89 ALA A CA 1
ATOM 651 C C . ALA A 1 89 ? 7.188 17.028 -11.292 1.00 38.75 89 ALA A C 1
ATOM 653 O O . ALA A 1 89 ? 6.031 16.949 -11.692 1.00 38.75 89 ALA A O 1
ATOM 654 N N . PHE A 1 90 ? 7.866 15.971 -10.854 1.00 45.62 90 PHE A N 1
ATOM 655 C CA . PHE A 1 90 ? 7.265 14.701 -10.515 1.00 45.62 90 PHE A CA 1
ATOM 656 C C . PHE A 1 90 ? 6.677 14.902 -9.130 1.00 45.62 90 PHE A C 1
ATOM 658 O O . PHE A 1 90 ? 7.400 15.106 -8.155 1.00 45.62 90 PHE A O 1
ATOM 665 N N . THR A 1 91 ? 5.353 14.922 -9.044 1.00 46.16 91 THR A N 1
ATOM 666 C CA . THR A 1 91 ? 4.649 15.046 -7.765 1.00 46.16 91 THR A CA 1
ATOM 667 C C . THR A 1 91 ? 4.829 13.803 -6.888 1.00 46.16 91 THR A C 1
ATOM 669 O O . THR A 1 91 ? 4.626 13.892 -5.682 1.00 46.16 91 THR A O 1
ATOM 672 N N . SER A 1 92 ? 5.300 12.685 -7.453 1.00 54.84 92 SER A N 1
ATOM 673 C CA . SER A 1 92 ? 5.728 11.476 -6.740 1.00 54.84 92 SER A CA 1
ATOM 674 C C . SER A 1 92 ? 7.265 11.385 -6.676 1.00 54.84 92 SER A C 1
ATOM 676 O O . SER A 1 92 ? 7.876 10.465 -7.216 1.00 54.84 92 SER A O 1
ATOM 678 N N . SER A 1 93 ? 7.938 12.369 -6.070 1.00 69.25 93 SER A N 1
ATOM 679 C CA . SER A 1 93 ? 9.414 12.412 -6.048 1.00 69.25 93 SER A CA 1
ATOM 680 C C . SER A 1 93 ? 10.072 11.328 -5.184 1.00 69.25 93 SER A C 1
ATOM 682 O O . SER A 1 93 ? 11.294 11.225 -5.173 1.00 69.25 93 SER A O 1
ATOM 684 N N . TRP A 1 94 ? 9.286 10.541 -4.447 1.00 85.75 94 TRP A N 1
ATOM 685 C CA . TRP A 1 94 ? 9.784 9.541 -3.507 1.00 85.75 94 TRP A CA 1
ATOM 686 C C . TRP A 1 94 ? 9.050 8.213 -3.700 1.00 85.75 94 TRP A C 1
ATOM 688 O O . TRP A 1 94 ? 7.839 8.232 -3.935 1.00 85.75 94 TRP A O 1
ATOM 698 N N . PRO A 1 95 ? 9.746 7.069 -3.601 1.00 92.38 95 PRO A N 1
ATOM 699 C CA . PRO A 1 95 ? 9.111 5.761 -3.607 1.00 92.38 95 PRO A CA 1
ATOM 700 C C . PRO A 1 95 ? 8.452 5.462 -2.257 1.00 92.38 95 PRO A C 1
ATOM 702 O O . PRO A 1 95 ? 8.662 6.144 -1.251 1.00 92.38 95 PRO A O 1
ATOM 705 N N . GLU A 1 96 ? 7.643 4.411 -2.244 1.00 95.75 96 GLU A N 1
ATOM 706 C CA . GLU A 1 96 ? 7.074 3.848 -1.025 1.00 95.75 96 GLU A CA 1
ATOM 707 C C . GLU A 1 96 ? 7.959 2.690 -0.522 1.00 95.75 96 GLU A C 1
ATOM 709 O O . GLU A 1 96 ? 8.555 1.951 -1.314 1.00 95.75 96 GLU A O 1
ATOM 714 N N . TRP A 1 97 ? 8.071 2.556 0.802 1.00 95.38 97 TRP A N 1
ATOM 715 C CA . TRP A 1 97 ? 8.982 1.623 1.476 1.00 95.38 97 TRP A CA 1
ATOM 716 C C . TRP A 1 97 ? 8.863 0.155 1.043 1.00 95.38 97 TRP A C 1
ATOM 718 O O . TRP A 1 97 ? 9.895 -0.491 0.857 1.00 95.38 97 TRP A O 1
ATOM 728 N N . ASN A 1 98 ? 7.658 -0.394 0.874 1.00 97.31 98 ASN A N 1
ATOM 729 C CA . ASN A 1 98 ? 7.461 -1.803 0.518 1.00 97.31 98 ASN A CA 1
ATOM 730 C C . ASN A 1 98 ? 7.951 -2.131 -0.894 1.00 97.31 98 ASN A C 1
ATOM 732 O O . ASN A 1 98 ? 8.412 -3.250 -1.129 1.00 97.31 98 ASN A O 1
ATOM 736 N N . VAL A 1 99 ? 7.874 -1.180 -1.829 1.00 96.00 99 VAL A N 1
ATOM 737 C CA . VAL A 1 99 ? 8.477 -1.352 -3.158 1.00 96.00 99 VAL A CA 1
ATOM 738 C C . VAL A 1 99 ? 9.989 -1.145 -3.080 1.00 96.00 99 VAL A C 1
ATOM 740 O O . VAL A 1 99 ? 10.746 -1.968 -3.593 1.00 96.00 99 VAL A O 1
ATOM 743 N N . TRP A 1 100 ? 10.443 -0.079 -2.414 1.00 93.12 100 TRP A N 1
ATOM 744 C CA . TRP A 1 100 ? 11.865 0.270 -2.338 1.00 93.12 100 TRP A CA 1
ATOM 745 C C . TRP A 1 100 ? 12.715 -0.775 -1.601 1.00 93.12 100 TRP A C 1
ATOM 747 O O . TRP A 1 100 ? 13.841 -1.060 -2.014 1.00 93.12 100 TRP A O 1
ATOM 757 N N . GLY A 1 101 ? 12.172 -1.381 -0.542 1.00 91.81 101 GLY A N 1
ATOM 758 C CA . GLY A 1 101 ? 12.890 -2.321 0.320 1.00 91.81 101 GLY A CA 1
ATOM 759 C C . GLY A 1 101 ? 13.405 -3.574 -0.396 1.00 91.81 101 GLY A C 1
ATOM 760 O O . GLY A 1 101 ? 14.405 -4.145 0.036 1.00 91.81 101 GLY A O 1
ATOM 761 N N . ASP A 1 102 ? 12.763 -3.986 -1.495 1.00 91.50 102 ASP A N 1
ATOM 762 C CA . ASP A 1 102 ? 13.250 -5.043 -2.392 1.00 91.50 102 ASP A CA 1
ATOM 763 C C . ASP A 1 102 ? 12.735 -4.813 -3.824 1.00 91.50 102 ASP A C 1
ATOM 765 O O . ASP A 1 102 ? 11.860 -5.517 -4.340 1.00 91.50 102 ASP A O 1
ATOM 769 N N . VAL A 1 103 ? 13.292 -3.790 -4.476 1.00 90.06 103 VAL A N 1
ATOM 770 C CA . VAL A 1 103 ? 12.955 -3.428 -5.862 1.00 90.06 103 VAL A CA 1
ATOM 771 C C . VAL A 1 103 ? 13.077 -4.595 -6.847 1.00 90.06 103 VAL A C 1
ATOM 773 O O . VAL A 1 103 ? 12.149 -4.778 -7.641 1.00 90.06 103 VAL A O 1
ATOM 776 N N . PRO A 1 104 ? 14.137 -5.431 -6.815 1.00 86.44 104 PRO A N 1
ATOM 777 C CA . PRO A 1 104 ? 14.196 -6.617 -7.665 1.00 86.44 104 PRO A CA 1
ATOM 778 C C . PRO A 1 104 ? 13.021 -7.564 -7.453 1.00 86.44 104 PRO A C 1
ATOM 780 O O . PRO A 1 104 ? 12.544 -8.157 -8.421 1.00 86.44 104 PRO A O 1
ATOM 783 N N . ALA A 1 105 ? 12.544 -7.728 -6.217 1.00 91.19 105 ALA A N 1
ATOM 784 C CA . ALA A 1 105 ? 11.397 -8.584 -5.965 1.00 91.19 105 ALA A CA 1
ATOM 785 C C . ALA A 1 105 ? 10.084 -8.000 -6.479 1.00 91.19 105 ALA A C 1
ATOM 787 O O . ALA A 1 105 ? 9.299 -8.734 -7.091 1.00 91.19 105 ALA A O 1
ATOM 788 N N . ALA A 1 106 ? 9.866 -6.699 -6.292 1.00 94.94 106 ALA A N 1
ATOM 789 C CA . ALA A 1 106 ? 8.721 -5.994 -6.856 1.00 94.94 106 ALA A CA 1
ATOM 790 C C . ALA A 1 106 ? 8.692 -6.109 -8.393 1.00 94.94 106 ALA A C 1
ATOM 792 O O . ALA A 1 106 ? 7.695 -6.555 -8.971 1.00 94.94 106 ALA A O 1
ATOM 793 N N . ASP A 1 107 ? 9.813 -5.798 -9.049 1.00 92.56 107 ASP A N 1
ATOM 794 C CA . ASP A 1 107 ? 9.977 -5.898 -10.504 1.00 92.56 107 ASP A CA 1
ATOM 795 C C . ASP A 1 107 ? 9.797 -7.344 -11.001 1.00 92.56 107 ASP A C 1
ATOM 797 O O . ASP A 1 107 ? 9.095 -7.590 -11.985 1.00 92.56 107 ASP A O 1
ATOM 801 N N . TYR A 1 108 ? 10.335 -8.336 -10.282 1.00 91.44 108 TYR A N 1
ATOM 802 C CA . TYR A 1 108 ? 10.154 -9.748 -10.621 1.00 91.44 108 TYR A CA 1
ATOM 803 C C . TYR A 1 108 ? 8.679 -10.166 -10.594 1.00 91.44 108 TYR A C 1
ATOM 805 O O . TYR A 1 108 ? 8.230 -10.881 -11.497 1.00 91.44 108 TYR A O 1
ATOM 813 N N . ILE A 1 109 ? 7.912 -9.734 -9.585 1.00 95.25 109 ILE A N 1
ATOM 814 C CA . ILE A 1 109 ? 6.470 -10.008 -9.507 1.00 95.25 109 ILE A CA 1
ATOM 815 C C . ILE A 1 109 ? 5.759 -9.412 -10.727 1.00 95.25 109 ILE A C 1
ATOM 817 O O . ILE A 1 109 ? 5.004 -10.132 -11.385 1.00 95.25 109 ILE A O 1
ATOM 821 N N . PHE A 1 110 ? 6.043 -8.153 -11.075 1.00 94.69 110 PHE A N 1
ATOM 822 C CA . PHE A 1 110 ? 5.444 -7.475 -12.231 1.00 94.69 110 PHE A CA 1
ATOM 823 C C . PHE A 1 110 ? 5.787 -8.177 -13.552 1.00 94.69 110 PHE A C 1
ATOM 825 O O . PHE A 1 110 ? 4.919 -8.358 -14.404 1.00 94.69 110 PHE A O 1
ATOM 832 N N . ARG A 1 111 ? 7.031 -8.640 -13.705 1.00 90.75 111 ARG A N 1
ATOM 833 C CA . ARG A 1 111 ? 7.537 -9.295 -14.922 1.00 90.75 111 ARG A CA 1
ATOM 834 C C . ARG A 1 111 ? 6.997 -10.691 -15.163 1.00 90.75 111 ARG A C 1
ATOM 836 O O . ARG A 1 111 ? 6.778 -11.081 -16.307 1.00 90.75 111 ARG A O 1
ATOM 843 N N . THR A 1 112 ? 6.915 -11.492 -14.108 1.00 92.31 112 THR A N 1
ATOM 844 C CA . THR A 1 112 ? 6.882 -12.956 -14.262 1.00 92.31 112 THR A CA 1
ATOM 845 C C . THR A 1 112 ? 5.571 -13.591 -13.835 1.00 92.31 112 THR A C 1
ATOM 847 O O . THR A 1 112 ? 5.346 -14.770 -14.113 1.00 92.31 112 THR A O 1
ATOM 850 N N . THR A 1 113 ? 4.699 -12.839 -13.163 1.00 95.25 113 THR A N 1
ATOM 851 C CA . THR A 1 113 ? 3.437 -13.367 -12.644 1.00 95.25 113 THR A CA 1
ATOM 852 C C . THR A 1 113 ? 2.242 -12.917 -13.475 1.00 95.25 113 THR A C 1
ATOM 854 O O . THR A 1 113 ? 2.277 -11.903 -14.168 1.00 95.25 113 THR A O 1
ATOM 857 N N . THR A 1 114 ? 1.171 -13.713 -13.435 1.00 96.00 114 THR A N 1
ATOM 858 C CA . THR A 1 114 ? -0.042 -13.495 -14.237 1.00 96.00 114 THR A CA 1
ATOM 859 C C . THR A 1 114 ? -1.312 -13.328 -13.407 1.00 96.00 114 THR A C 1
ATOM 861 O O . THR A 1 114 ? -2.348 -12.984 -13.976 1.00 96.00 114 THR A O 1
ATOM 864 N N . PHE A 1 115 ? -1.252 -13.500 -12.084 1.00 97.81 115 PHE A N 1
ATOM 865 C CA . PHE A 1 115 ? -2.411 -13.287 -11.215 1.00 97.81 115 PHE A CA 1
ATOM 866 C C . PHE A 1 115 ? -2.787 -11.792 -11.120 1.00 97.81 115 PHE A C 1
ATOM 868 O O . PHE A 1 115 ? -1.913 -10.933 -11.272 1.00 97.81 115 PHE A O 1
ATOM 875 N N . PRO A 1 116 ? -4.069 -11.461 -10.872 1.00 98.31 116 PRO A N 1
ATOM 876 C CA . PRO A 1 116 ? -4.504 -10.085 -10.638 1.00 98.31 116 PRO A CA 1
ATOM 877 C C . PRO A 1 116 ? -3.814 -9.471 -9.417 1.00 98.31 116 PRO A C 1
ATOM 879 O O . PRO A 1 116 ? -3.730 -10.119 -8.368 1.00 98.31 116 PRO A O 1
ATOM 882 N N . ILE A 1 117 ? -3.363 -8.223 -9.542 1.00 98.56 117 ILE A N 1
ATOM 883 C CA . ILE A 1 117 ? -2.736 -7.456 -8.461 1.00 98.56 117 ILE A CA 1
ATOM 884 C C . ILE A 1 117 ? -3.588 -6.216 -8.196 1.00 98.56 117 ILE A C 1
ATOM 886 O O . ILE A 1 117 ? -3.848 -5.432 -9.106 1.00 98.56 117 ILE A O 1
ATOM 890 N N . PHE A 1 118 ? -4.000 -6.054 -6.942 1.00 98.62 118 PHE A N 1
ATOM 891 C CA . PHE A 1 118 ? -4.695 -4.880 -6.434 1.00 98.62 118 PHE A CA 1
ATOM 892 C C . PHE A 1 118 ? -3.744 -4.104 -5.524 1.00 98.62 118 PHE A C 1
ATOM 894 O O . PHE A 1 118 ? -3.322 -4.637 -4.494 1.00 98.62 118 PHE A O 1
ATOM 901 N N . LEU A 1 119 ? -3.401 -2.875 -5.897 1.00 98.38 119 LEU A N 1
ATOM 902 C CA . LEU A 1 119 ? -2.589 -1.986 -5.072 1.00 98.38 119 LEU A CA 1
ATOM 903 C C . LEU A 1 119 ? -3.473 -1.168 -4.134 1.00 98.38 119 LEU A C 1
ATOM 905 O O . LEU A 1 119 ? -4.445 -0.547 -4.562 1.00 98.38 119 LEU A O 1
ATOM 909 N N . ALA A 1 120 ? -3.080 -1.142 -2.866 1.00 98.44 120 ALA A N 1
ATOM 910 C CA . ALA A 1 120 ? -3.526 -0.194 -1.856 1.00 98.44 120 ALA A CA 1
ATOM 911 C C . ALA A 1 120 ? -2.373 0.799 -1.606 1.00 98.44 120 ALA A C 1
ATOM 913 O O . ALA A 1 120 ? -1.550 0.556 -0.718 1.00 98.44 120 ALA A O 1
ATOM 914 N N . PRO A 1 121 ? -2.243 1.853 -2.433 1.00 98.12 121 PRO A N 1
ATOM 915 C CA . PRO A 1 121 ? -1.105 2.766 -2.369 1.00 98.12 121 PRO A CA 1
ATOM 916 C C . PRO A 1 121 ? -1.242 3.786 -1.232 1.00 98.12 121 PRO A C 1
ATOM 918 O O . PRO A 1 121 ? -2.272 3.856 -0.551 1.00 98.12 121 PRO A O 1
ATOM 921 N N . LEU A 1 122 ? -0.222 4.629 -1.057 1.00 97.50 122 LEU A N 1
ATOM 922 C CA . LEU A 1 122 ? -0.277 5.769 -0.137 1.00 97.50 122 LEU A CA 1
ATOM 923 C C . LEU A 1 122 ? -1.454 6.709 -0.431 1.00 97.50 122 LEU A C 1
ATOM 925 O O . LEU A 1 122 ? -2.056 7.206 0.514 1.00 97.50 122 LEU A O 1
ATOM 929 N N . ASP A 1 123 ? -1.869 6.849 -1.693 1.00 96.81 123 ASP A N 1
ATOM 930 C CA . ASP A 1 123 ? -3.042 7.634 -2.109 1.00 96.81 123 ASP A CA 1
ATOM 931 C C . ASP A 1 123 ? -4.324 7.219 -1.371 1.00 96.81 123 ASP A C 1
ATOM 933 O O . ASP A 1 123 ? -5.158 8.044 -0.987 1.00 96.81 123 ASP A O 1
ATOM 937 N N . LEU A 1 124 ? -4.484 5.908 -1.169 1.00 97.69 124 LEU A N 1
ATOM 938 C CA . LEU A 1 124 ? -5.592 5.344 -0.412 1.00 97.69 124 LEU A CA 1
ATOM 939 C C . LEU A 1 124 ? -5.365 5.522 1.087 1.00 97.69 124 LEU A C 1
ATOM 941 O O . LEU A 1 124 ? -6.283 5.892 1.819 1.00 97.69 124 LEU A O 1
ATOM 945 N N . ALA A 1 125 ? -4.154 5.229 1.556 1.00 96.69 125 ALA A N 1
ATOM 946 C CA . ALA A 1 125 ? -3.848 5.265 2.976 1.00 96.69 125 ALA A CA 1
ATOM 947 C C . ALA A 1 125 ? -3.939 6.678 3.567 1.00 96.69 125 ALA A C 1
ATOM 949 O O . ALA A 1 125 ? -4.351 6.819 4.716 1.00 96.69 125 ALA A O 1
ATOM 950 N N . ASP A 1 126 ? -3.646 7.723 2.794 1.00 95.31 126 ASP A N 1
ATOM 951 C CA . ASP A 1 126 ? -3.799 9.118 3.214 1.00 95.31 126 ASP A CA 1
ATOM 952 C C . ASP A 1 126 ? -5.239 9.482 3.588 1.00 95.31 126 ASP A C 1
ATOM 954 O O . ASP A 1 126 ? -5.462 10.377 4.403 1.00 95.31 126 ASP A O 1
ATOM 958 N N . GLN A 1 127 ? -6.218 8.732 3.079 1.00 95.75 127 GLN A N 1
ATOM 959 C CA . GLN A 1 127 ? -7.629 8.876 3.435 1.00 95.75 127 GLN A CA 1
ATOM 960 C C . GLN A 1 127 ? -7.981 8.172 4.757 1.00 95.75 127 GLN A C 1
ATOM 962 O O . GLN A 1 127 ? -9.105 8.300 5.232 1.00 95.75 127 GLN A O 1
ATOM 967 N N . LEU A 1 128 ? -7.048 7.431 5.368 1.00 95.69 128 LEU A N 1
ATOM 968 C CA . LEU A 1 128 ? -7.237 6.636 6.586 1.00 95.69 128 LEU A CA 1
ATOM 969 C C . LEU A 1 128 ? -6.261 7.067 7.701 1.00 95.69 128 LEU A C 1
ATOM 971 O O . LEU A 1 128 ? -5.384 6.286 8.104 1.00 95.69 128 LEU A O 1
ATOM 975 N N . PRO A 1 129 ? -6.390 8.303 8.219 1.00 94.19 129 PRO A N 1
ATOM 976 C CA . PRO A 1 129 ? -5.497 8.827 9.242 1.00 94.19 129 PRO A CA 1
ATOM 977 C C . PRO A 1 129 ? -5.604 8.074 10.571 1.00 94.19 129 PRO A C 1
ATOM 979 O O . PRO A 1 129 ? -6.691 7.711 11.036 1.00 94.19 129 PRO A O 1
ATOM 982 N N . ILE A 1 130 ? -4.449 7.898 11.214 1.00 91.31 130 ILE A N 1
ATOM 983 C CA . ILE A 1 130 ? -4.341 7.560 12.634 1.00 91.31 130 ILE A CA 1
ATOM 984 C C . ILE A 1 130 ? -4.025 8.887 13.334 1.00 91.31 130 ILE A C 1
ATOM 986 O O . ILE A 1 130 ? -2.889 9.349 13.270 1.00 91.31 130 ILE A O 1
ATOM 990 N N . PRO A 1 131 ? -5.022 9.567 13.911 1.00 80.12 131 PRO A N 1
ATOM 991 C CA . PRO A 1 131 ? -4.853 10.937 14.367 1.00 80.12 131 PRO A CA 1
ATOM 992 C C . PRO A 1 131 ? -3.969 11.034 15.608 1.00 80.12 131 PRO A C 1
ATOM 994 O O . PRO A 1 131 ? -3.964 10.143 16.463 1.00 80.12 131 PRO A O 1
ATOM 997 N N . ASN A 1 132 ? -3.312 12.188 15.718 1.00 60.47 132 ASN A N 1
ATOM 998 C CA . ASN A 1 132 ? -2.715 12.722 16.944 1.00 60.47 132 ASN A CA 1
ATOM 999 C C . ASN A 1 132 ? -3.311 14.074 17.348 1.00 60.47 132 ASN A C 1
ATOM 1001 O O . ASN A 1 132 ? -2.983 14.577 18.422 1.00 60.47 132 ASN A O 1
ATOM 1005 N N . ASP A 1 133 ? -4.122 14.680 16.478 1.00 55.00 133 ASP A N 1
ATOM 1006 C CA . ASP A 1 133 ? -4.432 16.095 16.573 1.00 55.00 133 ASP A CA 1
ATOM 1007 C C . ASP A 1 133 ? -5.714 16.372 17.367 1.00 55.00 133 ASP A C 1
ATOM 1009 O O . ASP A 1 133 ? -6.568 15.512 17.604 1.00 55.00 133 ASP A O 1
ATOM 1013 N N . GLU A 1 134 ? -5.828 17.623 17.808 1.00 51.66 134 GLU A N 1
ATOM 1014 C CA . GLU A 1 134 ? -6.913 18.135 18.650 1.00 51.66 134 GLU A CA 1
ATOM 1015 C C . GLU A 1 134 ? -8.307 18.021 18.000 1.00 51.66 134 GLU A C 1
ATOM 1017 O O . GLU A 1 134 ? -9.310 18.245 18.678 1.00 51.66 134 GLU A O 1
ATOM 1022 N N . SER A 1 135 ? -8.390 17.651 16.711 1.00 62.78 135 SER A N 1
ATOM 1023 C CA . SER A 1 135 ? -9.657 17.385 16.018 1.00 62.78 135 SER A CA 1
ATOM 1024 C C . SER A 1 135 ? -10.409 16.201 16.636 1.00 62.78 135 SER A C 1
ATOM 1026 O O . SER A 1 135 ? -11.640 16.148 16.613 1.00 62.78 135 SER A O 1
ATOM 1028 N N . GLY A 1 136 ? -9.663 15.249 17.209 1.00 63.72 136 GLY A N 1
ATOM 1029 C CA . GLY A 1 136 ? -10.193 13.992 17.707 1.00 63.72 136 GLY A CA 1
ATOM 1030 C C . GLY A 1 136 ? -10.734 13.071 16.611 1.00 63.72 136 GLY A C 1
ATOM 1031 O O . GLY A 1 136 ? -11.332 12.063 16.953 1.00 63.72 136 GLY A O 1
ATOM 1032 N N . GLU A 1 137 ? -10.578 13.355 15.318 1.00 79.19 137 GLU A N 1
ATOM 1033 C CA . GLU A 1 137 ? -11.158 12.542 14.239 1.00 79.19 137 GLU A CA 1
ATOM 1034 C C . GLU A 1 137 ? -10.171 11.503 13.697 1.00 79.19 137 GLU A C 1
ATOM 1036 O O . GLU A 1 137 ? -9.035 11.829 13.386 1.00 79.19 137 GLU A O 1
ATOM 1041 N N . GLY A 1 138 ? -10.599 10.244 13.546 1.00 89.88 138 GLY A N 1
ATOM 1042 C CA . GLY A 1 138 ? -9.814 9.186 12.900 1.00 89.88 138 GLY A CA 1
ATOM 1043 C C . GLY A 1 138 ? -9.815 7.853 13.655 1.00 89.88 138 GLY A C 1
ATOM 1044 O O . GLY A 1 138 ? -10.584 7.665 14.601 1.00 89.88 138 GLY A O 1
ATOM 1045 N N . PHE A 1 139 ? -8.945 6.918 13.253 1.00 93.94 139 PHE A N 1
ATOM 1046 C CA . PHE A 1 139 ? -9.022 5.523 13.714 1.00 93.94 139 PHE A CA 1
ATOM 1047 C C . PHE A 1 139 ? -8.970 5.361 15.241 1.00 93.94 139 PHE A C 1
ATOM 1049 O O . PHE A 1 139 ? -9.749 4.593 15.803 1.00 93.94 139 PHE A O 1
ATOM 1056 N N . MET A 1 140 ? -8.087 6.096 15.929 1.00 92.81 140 MET A N 1
ATOM 1057 C CA . MET A 1 140 ? -7.922 5.941 17.380 1.00 92.81 140 MET A CA 1
ATOM 1058 C C . MET A 1 140 ? -9.177 6.323 18.163 1.00 92.81 140 MET A C 1
ATOM 1060 O O . MET A 1 140 ? -9.518 5.629 19.118 1.00 92.81 140 MET A O 1
ATOM 1064 N N . LYS A 1 141 ? -9.905 7.369 17.749 1.00 92.75 141 LYS A N 1
ATOM 1065 C CA . LYS A 1 141 ? -11.185 7.717 18.380 1.00 92.75 141 LYS A CA 1
ATOM 1066 C C . LYS A 1 141 ? -12.184 6.576 18.237 1.00 92.75 141 LYS A C 1
ATOM 1068 O O . LYS A 1 141 ? -12.748 6.147 19.239 1.00 92.75 141 LYS A O 1
ATOM 1073 N N . THR A 1 142 ? -12.341 6.043 17.025 1.00 93.44 142 THR A N 1
ATOM 1074 C CA . THR A 1 142 ? -13.240 4.909 16.774 1.00 93.44 142 THR A CA 1
ATOM 1075 C C . THR A 1 142 ? -12.838 3.685 17.600 1.00 93.44 142 THR A C 1
ATOM 1077 O O . THR A 1 142 ? -13.701 3.018 18.167 1.00 93.44 142 THR A O 1
ATOM 1080 N N . LEU A 1 143 ? -11.535 3.413 17.743 1.00 92.88 143 LEU A N 1
ATOM 1081 C CA . LEU A 1 143 ? -11.034 2.322 18.582 1.00 92.88 143 LEU A CA 1
ATOM 1082 C C . LEU A 1 143 ? -11.409 2.518 20.055 1.00 92.88 143 LEU A C 1
ATOM 1084 O O . LEU A 1 143 ? -11.929 1.591 20.674 1.00 92.88 143 LEU A O 1
ATOM 1088 N N . TYR A 1 144 ? -11.200 3.715 20.608 1.00 92.38 144 TYR A N 1
ATOM 1089 C CA . TYR A 1 144 ? -11.551 4.017 21.997 1.00 92.38 144 TYR A CA 1
ATOM 1090 C C . TYR A 1 144 ? -13.057 3.930 22.260 1.00 92.38 144 TYR A C 1
ATOM 1092 O O . TYR A 1 144 ? -13.465 3.370 23.278 1.00 92.38 144 TYR A O 1
ATOM 1100 N N . GLU A 1 145 ? -13.878 4.451 21.349 1.00 92.69 145 GLU A N 1
ATOM 1101 C CA . GLU A 1 145 ? -15.342 4.423 21.451 1.00 92.69 145 GLU A CA 1
ATOM 1102 C C . GLU A 1 145 ? -15.906 2.999 21.331 1.00 92.69 145 GLU A C 1
ATOM 1104 O O . GLU A 1 145 ? -16.908 2.677 21.968 1.00 92.69 145 GLU A O 1
ATOM 1109 N N . ALA A 1 146 ? -15.239 2.120 20.576 1.00 91.62 146 ALA A N 1
ATOM 1110 C CA . ALA A 1 146 ? -15.630 0.720 20.424 1.00 91.62 146 ALA A CA 1
ATOM 1111 C C . ALA A 1 146 ? -15.298 -0.159 21.644 1.00 91.62 146 ALA A C 1
ATOM 1113 O O . ALA A 1 146 ? -15.752 -1.308 21.718 1.00 91.62 146 ALA A O 1
ATOM 1114 N N . LYS A 1 147 ? -14.512 0.342 22.609 1.00 92.56 147 LYS A N 1
ATOM 1115 C CA . LYS A 1 147 ? -14.116 -0.429 23.790 1.00 92.56 147 LYS A CA 1
ATOM 1116 C C . LYS A 1 147 ? -15.342 -0.862 24.589 1.00 92.56 147 LYS A C 1
ATOM 1118 O O . LYS A 1 147 ? -16.051 -0.053 25.182 1.00 92.56 147 LYS A O 1
ATOM 1123 N N . SER A 1 148 ? -15.522 -2.171 24.698 1.00 90.88 148 SER A N 1
ATOM 1124 C CA . SER A 1 148 ? -16.600 -2.781 25.470 1.00 90.88 148 SER A CA 1
ATOM 1125 C C . SER A 1 148 ? -16.096 -3.993 26.265 1.00 90.88 148 SER A C 1
ATOM 1127 O O . SER A 1 148 ? -15.053 -4.567 25.920 1.00 90.88 148 SER A O 1
ATOM 1129 N N . PRO A 1 149 ? -16.800 -4.411 27.337 1.00 89.94 149 PRO A N 1
ATOM 1130 C CA . PRO A 1 149 ? -16.510 -5.662 28.046 1.00 89.94 149 PRO A CA 1
ATOM 1131 C C . PRO A 1 149 ? -16.543 -6.902 27.141 1.00 89.94 149 PRO A C 1
ATOM 1133 O O . PRO A 1 149 ? -15.941 -7.926 27.460 1.00 89.94 149 PRO A O 1
ATOM 1136 N N . GLU A 1 150 ? -17.240 -6.821 26.009 1.00 85.81 150 GLU A N 1
ATOM 1137 C CA . GLU A 1 150 ? -17.364 -7.885 25.025 1.00 85.81 150 GLU A CA 1
ATOM 1138 C C . GLU A 1 150 ? -16.121 -8.054 24.144 1.00 85.81 150 GLU A C 1
ATOM 1140 O O . GLU A 1 150 ? -15.952 -9.139 23.590 1.00 85.81 150 GLU A O 1
ATOM 1145 N N . CYS A 1 151 ? -15.257 -7.042 24.024 1.00 90.12 151 CYS A N 1
ATOM 1146 C CA . CYS A 1 151 ? -14.058 -7.121 23.191 1.00 90.12 151 CYS A CA 1
ATOM 1147 C C . CYS A 1 151 ? -13.067 -8.177 23.708 1.00 90.12 151 CYS A C 1
ATOM 1149 O O . CYS A 1 151 ? -12.901 -8.370 24.919 1.00 90.12 151 CYS A O 1
ATOM 1151 N N . ASN A 1 152 ? -12.324 -8.802 22.789 1.00 89.56 152 ASN A N 1
ATOM 1152 C CA . ASN A 1 152 ? -11.129 -9.563 23.143 1.00 89.56 152 ASN A CA 1
ATOM 1153 C C . ASN A 1 152 ? -10.067 -8.606 23.710 1.00 89.56 152 ASN A C 1
ATOM 1155 O O . ASN A 1 152 ? -9.359 -7.934 22.963 1.00 89.56 152 ASN A O 1
ATOM 1159 N N . GLN A 1 153 ? -9.963 -8.543 25.039 1.00 90.19 153 GLN A N 1
ATOM 1160 C CA . GLN A 1 153 ? -9.128 -7.553 25.726 1.00 90.19 153 GLN A CA 1
ATOM 1161 C C . GLN A 1 153 ? -7.642 -7.671 25.371 1.00 90.19 153 GLN A C 1
ATOM 1163 O O . GLN A 1 153 ? -6.950 -6.660 25.346 1.00 90.19 153 GLN A O 1
ATOM 1168 N N . LEU A 1 154 ? -7.143 -8.874 25.065 1.00 90.88 154 LEU A N 1
ATOM 1169 C CA . LEU A 1 154 ? -5.744 -9.052 24.675 1.00 90.88 154 LEU A CA 1
ATOM 1170 C C . LEU A 1 154 ? -5.463 -8.396 23.318 1.00 90.88 154 LEU A C 1
ATOM 1172 O O . LEU A 1 154 ? -4.508 -7.634 23.200 1.00 90.88 154 LEU A O 1
ATOM 1176 N N . ILE A 1 155 ? -6.305 -8.671 22.317 1.00 90.12 155 ILE A N 1
ATOM 1177 C CA . ILE A 1 155 ? -6.165 -8.099 20.970 1.00 90.12 155 ILE A CA 1
ATOM 1178 C C . ILE A 1 155 ? -6.394 -6.590 21.014 1.00 90.12 155 ILE A C 1
ATOM 1180 O O . ILE A 1 155 ? -5.574 -5.836 20.496 1.00 90.12 155 ILE A O 1
ATOM 1184 N N . TYR A 1 156 ? -7.465 -6.157 21.683 1.00 92.38 156 TYR A N 1
ATOM 1185 C CA . TYR A 1 156 ? -7.774 -4.742 21.851 1.00 92.38 156 TYR A CA 1
ATOM 1186 C C . TYR A 1 156 ? -6.596 -3.994 22.482 1.00 92.38 156 TYR A C 1
ATOM 1188 O O . TYR A 1 156 ? -6.140 -3.002 21.922 1.00 92.38 156 TYR A O 1
ATOM 1196 N N . ASN A 1 157 ? -6.060 -4.481 23.608 1.00 93.00 157 ASN A N 1
ATOM 1197 C CA . ASN A 1 157 ? -4.946 -3.819 24.286 1.00 93.00 157 ASN A CA 1
ATOM 1198 C C . ASN A 1 157 ? -3.680 -3.818 23.422 1.00 93.00 157 ASN A C 1
ATOM 1200 O O . ASN A 1 157 ? -3.003 -2.801 23.373 1.00 93.00 157 ASN A O 1
ATOM 1204 N N . ALA A 1 158 ? -3.373 -4.908 22.711 1.00 92.75 158 ALA A N 1
ATOM 1205 C CA . ALA A 1 158 ? -2.200 -4.962 21.837 1.00 92.75 158 ALA A CA 1
ATOM 1206 C C . ALA A 1 158 ? -2.271 -3.928 20.700 1.00 92.75 158 ALA A C 1
ATOM 1208 O O . ALA A 1 158 ? -1.301 -3.211 20.459 1.00 92.75 158 ALA A O 1
ATOM 1209 N N . ILE A 1 159 ? -3.427 -3.820 20.036 1.00 91.94 159 ILE A N 1
ATOM 1210 C CA . ILE A 1 159 ? -3.673 -2.817 18.991 1.00 91.94 159 ILE A CA 1
ATOM 1211 C C . ILE A 1 159 ? -3.599 -1.418 19.601 1.00 91.94 159 ILE A C 1
ATOM 1213 O O . ILE A 1 159 ? -2.856 -0.571 19.113 1.00 91.94 159 ILE A O 1
ATOM 1217 N N . ASN A 1 160 ? -4.325 -1.193 20.694 1.00 92.56 160 ASN A N 1
ATOM 1218 C CA . ASN A 1 160 ? -4.390 0.102 21.349 1.00 92.56 160 ASN A CA 1
ATOM 1219 C C . ASN A 1 160 ? -3.007 0.611 21.770 1.00 92.56 160 ASN A C 1
ATOM 1221 O O . ASN A 1 160 ? -2.655 1.735 21.441 1.00 92.56 160 ASN A O 1
ATOM 1225 N N . GLU A 1 161 ? -2.211 -0.214 22.451 1.00 93.25 161 GLU A N 1
ATOM 1226 C CA . GLU A 1 161 ? -0.862 0.148 22.901 1.00 93.25 161 GLU A CA 1
ATOM 1227 C C . GLU A 1 161 ? 0.086 0.394 21.723 1.00 93.25 161 GLU A C 1
ATOM 1229 O O . GLU A 1 161 ? 0.831 1.374 21.725 1.00 93.25 161 GLU A O 1
ATOM 1234 N N . SER A 1 162 ? 0.039 -0.458 20.692 1.00 91.81 162 SER A N 1
ATOM 1235 C CA . SER A 1 162 ? 0.879 -0.303 19.501 1.00 91.81 162 SER A CA 1
ATOM 1236 C C . SER A 1 162 ? 0.583 1.008 18.776 1.00 91.81 162 SER A C 1
ATOM 1238 O O . SER A 1 162 ? 1.504 1.793 18.531 1.00 91.81 162 SER A O 1
ATOM 1240 N N . TYR A 1 163 ? -0.691 1.287 18.487 1.00 92.38 163 TYR A N 1
ATOM 1241 C CA . TYR A 1 163 ? -1.060 2.516 17.800 1.00 92.38 163 TYR A CA 1
ATOM 1242 C C . TYR A 1 163 ? -0.868 3.742 18.694 1.00 92.38 163 TYR A C 1
ATOM 1244 O O . TYR A 1 163 ? -0.264 4.703 18.237 1.00 92.38 163 TYR A O 1
ATOM 1252 N N . ALA A 1 164 ? -1.292 3.723 19.959 1.00 91.19 164 ALA A N 1
ATOM 1253 C CA . ALA A 1 164 ? -1.164 4.879 20.849 1.00 91.19 164 ALA A CA 1
ATOM 1254 C C . ALA A 1 164 ? 0.297 5.259 21.142 1.00 91.19 164 ALA A C 1
ATOM 1256 O O . ALA A 1 164 ? 0.591 6.441 21.306 1.00 91.19 164 ALA A O 1
ATOM 1257 N N . THR A 1 165 ? 1.210 4.283 21.194 1.00 91.00 165 THR A N 1
ATOM 1258 C CA . THR A 1 165 ? 2.625 4.531 21.516 1.00 91.00 165 THR A CA 1
ATOM 1259 C C . THR A 1 165 ? 3.445 4.928 20.294 1.00 91.00 165 THR A C 1
ATOM 1261 O O . THR A 1 165 ? 4.291 5.813 20.394 1.00 91.00 165 THR A O 1
ATOM 1264 N N . PHE A 1 166 ? 3.233 4.272 19.148 1.00 89.56 166 PHE A N 1
ATOM 1265 C CA . PHE A 1 166 ? 4.113 4.430 17.985 1.00 89.56 166 PHE A CA 1
ATOM 1266 C C . PHE A 1 166 ? 3.483 5.216 16.847 1.00 89.56 166 PHE A C 1
ATOM 1268 O O . PHE A 1 166 ? 4.120 6.121 16.319 1.00 89.56 166 PHE A O 1
ATOM 1275 N N . ALA A 1 167 ? 2.259 4.869 16.454 1.00 91.06 167 ALA A N 1
ATOM 1276 C CA . ALA A 1 167 ? 1.655 5.416 15.246 1.00 91.06 167 ALA A CA 1
ATOM 1277 C C . ALA A 1 167 ? 0.960 6.753 15.508 1.00 91.06 167 ALA A C 1
ATOM 1279 O O . ALA A 1 167 ? 1.248 7.732 14.834 1.00 91.06 167 ALA A O 1
ATOM 1280 N N . ALA A 1 168 ? 0.093 6.811 16.520 1.00 90.31 168 ALA A N 1
ATOM 1281 C CA . ALA A 1 168 ? -0.686 7.991 16.849 1.00 90.31 168 ALA A CA 1
ATOM 1282 C C . ALA A 1 168 ? 0.204 9.214 17.084 1.00 90.31 168 ALA A C 1
ATOM 1284 O O . ALA A 1 168 ? -0.097 10.228 16.489 1.00 90.31 168 ALA A O 1
ATOM 1285 N N . PRO A 1 169 ? 1.338 9.177 17.812 1.00 89.38 169 PRO A N 1
ATOM 1286 C CA . PRO A 1 169 ? 2.171 10.373 17.974 1.00 89.38 169 PRO A CA 1
ATOM 1287 C C . PRO A 1 169 ? 2.764 10.923 16.664 1.00 89.38 169 PRO A C 1
ATOM 1289 O O . PRO A 1 169 ? 3.177 12.081 16.628 1.00 89.38 169 PRO A O 1
ATOM 1292 N N . GLN A 1 170 ? 2.799 10.124 15.596 1.00 88.31 170 GLN A N 1
ATOM 1293 C CA . GLN A 1 170 ? 3.377 10.471 14.302 1.00 88.31 170 GLN A CA 1
ATOM 1294 C C . GLN A 1 170 ? 2.271 10.953 13.354 1.00 88.31 170 GLN A C 1
ATOM 1296 O O . GLN A 1 170 ? 1.496 10.159 12.828 1.00 88.31 170 GLN A O 1
ATOM 1301 N N . PHE A 1 171 ? 2.213 12.258 13.079 1.00 87.25 171 PHE A N 1
ATOM 1302 C CA . PHE A 1 171 ? 1.147 12.868 12.263 1.00 87.25 171 PHE A CA 1
ATOM 1303 C C . PHE A 1 171 ? 1.025 12.295 10.835 1.00 87.25 171 PHE A C 1
ATOM 1305 O O . PHE A 1 171 ? -0.006 12.459 10.180 1.00 87.25 171 PHE A O 1
ATOM 1312 N N . PHE A 1 172 ? 2.077 11.649 10.329 1.00 87.19 172 PHE A N 1
ATOM 1313 C CA . PHE A 1 172 ? 2.120 11.049 8.997 1.00 87.19 172 PHE A CA 1
ATOM 1314 C C . PHE A 1 172 ? 1.651 9.587 8.969 1.00 87.19 172 PHE A C 1
ATOM 1316 O O . PHE A 1 172 ? 1.449 9.042 7.887 1.00 87.19 172 PHE A O 1
ATOM 1323 N N . TYR A 1 173 ? 1.469 8.928 10.119 1.00 91.69 173 TYR A N 1
ATOM 1324 C CA . TYR A 1 173 ? 1.081 7.519 10.144 1.00 91.69 173 TYR A CA 1
ATOM 1325 C C . TYR A 1 173 ? -0.358 7.329 9.649 1.00 91.69 173 TYR A C 1
ATOM 1327 O O . TYR A 1 173 ? -1.262 8.121 9.944 1.00 91.69 173 TYR A O 1
ATOM 1335 N N . ARG A 1 174 ? -0.577 6.253 8.893 1.00 94.81 174 ARG A N 1
ATOM 1336 C CA . ARG A 1 174 ? -1.878 5.866 8.329 1.00 94.81 174 ARG A CA 1
ATOM 1337 C C . ARG A 1 174 ? -2.130 4.376 8.527 1.00 94.81 174 ARG A C 1
ATOM 1339 O O . ARG A 1 174 ? -1.219 3.619 8.863 1.00 94.81 174 ARG A O 1
ATOM 1346 N N . LEU A 1 175 ? -3.358 3.926 8.274 1.00 95.94 175 LEU A N 1
ATOM 1347 C CA . LEU A 1 175 ? -3.702 2.499 8.231 1.00 95.94 175 LEU A CA 1
ATOM 1348 C C . LEU A 1 175 ? -3.199 1.810 6.943 1.00 95.94 175 LEU A C 1
ATOM 1350 O O . LEU A 1 175 ? -3.995 1.209 6.225 1.00 95.94 175 LEU A O 1
ATOM 1354 N N . TRP A 1 176 ? -1.893 1.873 6.654 1.00 96.56 176 TRP A N 1
ATOM 1355 C CA . TRP A 1 176 ? -1.273 1.334 5.432 1.00 96.56 176 TRP A CA 1
ATOM 1356 C C . TRP A 1 176 ? -1.628 -0.140 5.189 1.00 96.56 176 TRP A C 1
ATOM 1358 O O . TRP A 1 176 ? -2.457 -0.441 4.331 1.00 96.56 176 TRP A O 1
ATOM 1368 N N . ASP A 1 177 ? -1.063 -1.064 5.967 1.00 97.38 177 ASP A N 1
ATOM 1369 C CA . ASP A 1 177 ? -1.264 -2.508 5.759 1.00 97.38 177 ASP A CA 1
ATOM 1370 C C . ASP A 1 177 ? -2.718 -2.926 5.982 1.00 97.38 177 ASP A C 1
ATOM 1372 O O . ASP A 1 177 ? -3.279 -3.750 5.252 1.00 97.38 177 ASP A O 1
ATOM 1376 N N . SER A 1 178 ? -3.356 -2.317 6.983 1.00 96.44 178 SER A N 1
ATOM 1377 C CA . SER A 1 178 ? -4.752 -2.577 7.311 1.00 96.44 178 SER A CA 1
ATOM 1378 C C . SER A 1 178 ? -5.671 -2.235 6.136 1.00 96.44 178 SER A C 1
ATOM 1380 O O . SER A 1 178 ? -6.636 -2.961 5.913 1.00 96.44 178 SER A O 1
ATOM 1382 N N . SER A 1 179 ? -5.375 -1.199 5.340 1.00 97.25 179 SER A N 1
ATOM 1383 C CA . SER A 1 179 ? -6.172 -0.851 4.155 1.00 97.25 179 SER A CA 1
ATOM 1384 C C . SER A 1 179 ? -6.175 -1.967 3.104 1.00 97.25 179 SER A C 1
ATOM 1386 O O . SER A 1 179 ? -7.244 -2.351 2.630 1.00 97.25 179 SER A O 1
ATOM 1388 N N . ALA A 1 180 ? -5.018 -2.576 2.821 1.00 98.31 180 ALA A N 1
ATOM 1389 C CA . ALA A 1 180 ? -4.906 -3.702 1.895 1.00 98.31 180 ALA A CA 1
ATOM 1390 C C . ALA A 1 180 ? -5.684 -4.927 2.398 1.00 98.31 180 ALA A C 1
ATOM 1392 O O . ALA A 1 180 ? -6.432 -5.559 1.646 1.00 98.31 180 ALA A O 1
ATOM 1393 N N . VAL A 1 181 ? -5.559 -5.252 3.688 1.00 97.69 181 VAL A N 1
ATOM 1394 C CA . VAL A 1 181 ? -6.306 -6.361 4.301 1.00 97.69 181 VAL A CA 1
ATOM 1395 C C . VAL A 1 181 ? -7.812 -6.106 4.233 1.00 97.69 181 VAL A C 1
ATOM 1397 O O . VAL A 1 181 ? -8.567 -6.993 3.830 1.00 97.69 181 VAL A O 1
ATOM 1400 N N . MET A 1 182 ? -8.258 -4.901 4.590 1.00 97.38 182 MET A N 1
ATOM 1401 C CA . MET A 1 182 ? -9.672 -4.531 4.571 1.00 97.38 182 MET A CA 1
ATOM 1402 C C . MET A 1 182 ? -10.241 -4.542 3.154 1.00 97.38 182 MET A C 1
ATOM 1404 O O . MET A 1 182 ? -11.312 -5.105 2.965 1.00 97.38 182 MET A O 1
ATOM 1408 N N . TYR A 1 183 ? -9.515 -4.049 2.147 1.00 98.12 183 TYR A N 1
ATOM 1409 C CA . TYR A 1 183 ? -9.939 -4.165 0.747 1.00 98.12 183 TYR A CA 1
ATOM 1410 C C . TYR A 1 183 ? -10.059 -5.629 0.307 1.00 98.12 183 TYR A C 1
ATOM 1412 O O . TYR A 1 183 ? -10.995 -6.022 -0.390 1.00 98.12 183 TYR A O 1
ATOM 1420 N N . GLY A 1 184 ? -9.126 -6.478 0.747 1.00 97.25 184 GLY A N 1
ATOM 1421 C CA . GLY A 1 184 ? -9.162 -7.909 0.466 1.00 97.25 184 GLY A CA 1
ATOM 1422 C C . GLY A 1 184 ? -10.402 -8.619 1.017 1.00 97.25 184 GLY A C 1
ATOM 1423 O O . GLY A 1 184 ? -10.865 -9.574 0.384 1.00 97.25 184 GLY A O 1
ATOM 1424 N N . LEU A 1 185 ? -10.924 -8.159 2.160 1.00 96.50 185 LEU A N 1
ATOM 1425 C CA . LEU A 1 185 ? -12.036 -8.777 2.892 1.00 96.50 185 LEU A CA 1
ATOM 1426 C C . LEU A 1 185 ? -13.405 -8.130 2.629 1.00 96.50 185 LEU A C 1
ATOM 1428 O O . LEU A 1 185 ? -14.399 -8.852 2.610 1.00 96.50 185 LEU A O 1
ATOM 1432 N N . ALA A 1 186 ? -13.448 -6.813 2.445 1.00 97.25 186 ALA A N 1
ATOM 1433 C CA . ALA A 1 186 ? -14.654 -5.994 2.323 1.00 97.25 186 ALA A CA 1
ATOM 1434 C C . ALA A 1 186 ? -14.447 -4.885 1.265 1.00 97.25 186 ALA A C 1
ATOM 1436 O O . ALA A 1 186 ? -14.395 -3.696 1.599 1.00 97.25 186 ALA A O 1
ATOM 1437 N N . PRO A 1 187 ? -14.262 -5.249 -0.021 1.00 97.81 187 PRO A N 1
ATOM 1438 C CA . PRO A 1 187 ? -13.976 -4.290 -1.090 1.00 97.81 187 PRO A CA 1
ATOM 1439 C C . PRO A 1 187 ? -15.086 -3.247 -1.288 1.00 97.81 187 PRO A C 1
ATOM 1441 O O . PRO A 1 187 ? -14.809 -2.166 -1.787 1.00 97.81 187 PRO A O 1
ATOM 1444 N N . GLU A 1 188 ? -16.321 -3.526 -0.870 1.00 97.75 188 GLU A N 1
ATOM 1445 C CA . GLU A 1 188 ? -17.460 -2.603 -0.924 1.00 97.75 188 GLU A CA 1
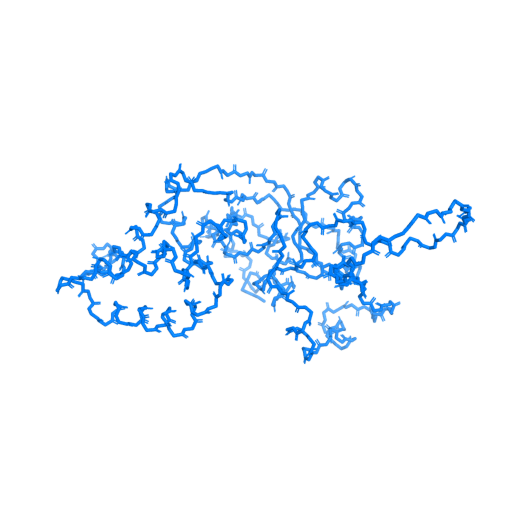ATOM 1446 C C . GLU A 1 188 ? -17.319 -1.363 -0.028 1.00 97.75 188 GLU A C 1
ATOM 1448 O O . GLU A 1 188 ? -18.047 -0.388 -0.210 1.00 97.75 188 GLU A O 1
ATOM 1453 N N . LEU A 1 189 ? -16.394 -1.383 0.938 1.00 97.88 189 LEU A N 1
ATOM 1454 C CA . LEU A 1 189 ? -16.054 -0.204 1.741 1.00 97.88 189 LEU A CA 1
ATOM 1455 C C . LEU A 1 189 ? -15.185 0.795 0.961 1.00 97.88 189 LEU A C 1
ATOM 1457 O O . LEU A 1 189 ? -15.033 1.950 1.369 1.00 97.88 189 LEU A O 1
ATOM 1461 N N . PHE A 1 190 ? -14.627 0.360 -0.167 1.00 98.25 190 PHE A N 1
ATOM 1462 C CA . PHE A 1 190 ? -13.719 1.122 -1.006 1.00 98.25 190 PHE A CA 1
ATOM 1463 C C . PHE A 1 190 ? -14.427 1.591 -2.275 1.00 98.25 190 PHE A C 1
ATOM 1465 O O . PHE A 1 190 ? -15.381 0.978 -2.752 1.00 98.25 190 PHE A O 1
ATOM 1472 N N . GLY A 1 191 ? -13.991 2.747 -2.763 1.00 94.81 191 GLY A N 1
ATOM 1473 C CA . GLY A 1 191 ? -14.598 3.450 -3.880 1.00 94.81 191 GLY A CA 1
ATOM 1474 C C . GLY A 1 191 ? -14.052 2.978 -5.222 1.00 94.81 191 GLY A C 1
ATOM 1475 O O . GLY A 1 191 ? -13.884 1.787 -5.478 1.00 94.81 191 GLY A O 1
ATOM 1476 N N . GLU A 1 192 ? -13.793 3.945 -6.097 1.00 94.50 192 GLU A N 1
ATOM 1477 C CA . GLU A 1 192 ? -13.336 3.677 -7.454 1.00 94.50 192 GLU A CA 1
ATOM 1478 C C . GLU A 1 192 ? -12.002 2.922 -7.485 1.00 94.50 192 GLU A C 1
ATOM 1480 O O . GLU A 1 192 ? -11.081 3.160 -6.696 1.00 94.50 192 GLU A O 1
ATOM 1485 N N . THR A 1 193 ? -11.901 2.024 -8.459 1.00 97.88 193 THR A N 1
ATOM 1486 C CA . THR A 1 193 ? -10.655 1.368 -8.835 1.00 97.88 193 THR A CA 1
ATOM 1487 C C . THR A 1 193 ? -10.271 1.776 -10.244 1.00 97.88 193 THR A C 1
ATOM 1489 O O . THR A 1 193 ? -11.140 1.920 -11.104 1.00 97.88 193 THR A O 1
ATOM 1492 N N . GLU A 1 194 ? -8.980 1.861 -10.513 1.00 97.88 194 GLU A N 1
ATOM 1493 C CA . GLU A 1 194 ? -8.446 2.169 -11.836 1.00 97.88 194 GLU A CA 1
ATOM 1494 C C . GLU A 1 194 ? -7.523 1.042 -12.281 1.00 97.88 194 GLU A C 1
ATOM 1496 O O . GLU A 1 194 ? -6.641 0.632 -11.535 1.00 97.88 194 GLU A O 1
ATOM 1501 N N . THR A 1 195 ? -7.742 0.506 -13.480 1.00 98.38 195 THR A N 1
ATOM 1502 C CA . THR A 1 195 ? -6.856 -0.514 -14.052 1.00 98.38 195 THR A CA 1
ATOM 1503 C C . THR A 1 195 ? -5.913 0.147 -15.044 1.00 98.38 195 THR A C 1
ATOM 1505 O O . THR A 1 195 ? -6.367 0.764 -16.006 1.00 98.38 195 THR A O 1
ATOM 1508 N N . VAL A 1 196 ? -4.612 0.020 -14.797 1.00 97.69 196 VAL A N 1
ATOM 1509 C CA . VAL A 1 196 ? -3.538 0.644 -15.578 1.00 97.69 196 VAL A CA 1
ATOM 1510 C C . VAL A 1 196 ? -2.414 -0.345 -15.835 1.00 97.69 196 VAL A C 1
ATOM 1512 O O . VAL A 1 196 ? -2.196 -1.285 -15.075 1.00 97.69 196 VAL A O 1
ATOM 1515 N N . GLU A 1 197 ? -1.661 -0.112 -16.903 1.00 97.25 197 GLU A N 1
ATOM 1516 C CA . GLU A 1 197 ? -0.369 -0.757 -17.103 1.00 97.25 197 GLU A CA 1
ATOM 1517 C C . GLU A 1 197 ? 0.706 0.012 -16.324 1.00 97.25 197 GLU A C 1
ATOM 1519 O O . GLU A 1 197 ? 0.855 1.218 -16.516 1.00 97.25 197 GLU A O 1
ATOM 1524 N N . MET A 1 198 ? 1.462 -0.668 -15.461 1.00 95.56 198 MET A N 1
ATOM 1525 C CA . MET A 1 198 ? 2.493 -0.056 -14.620 1.00 95.56 198 MET A CA 1
ATOM 1526 C C . MET A 1 198 ? 3.809 -0.823 -14.638 1.00 95.56 198 MET A C 1
ATOM 1528 O O . MET A 1 198 ? 3.821 -2.034 -14.847 1.00 95.56 198 MET A O 1
ATOM 1532 N N . ALA A 1 199 ? 4.907 -0.125 -14.369 1.00 94.38 199 ALA A N 1
ATOM 1533 C CA . ALA A 1 199 ? 6.233 -0.710 -14.197 1.00 94.38 199 ALA A CA 1
ATOM 1534 C C . ALA A 1 199 ? 6.861 -0.281 -12.864 1.00 94.38 199 ALA A C 1
ATOM 1536 O O . ALA A 1 199 ? 6.489 0.747 -12.299 1.00 94.38 199 ALA A O 1
ATOM 1537 N N . VAL A 1 200 ? 7.833 -1.066 -12.396 1.00 93.38 200 VAL A N 1
ATOM 1538 C CA . VAL A 1 200 ? 8.679 -0.746 -11.239 1.00 93.38 200 VAL A CA 1
ATOM 1539 C C . VAL A 1 200 ? 9.976 -0.112 -11.734 1.00 93.38 200 VAL A C 1
ATOM 1541 O O . VAL A 1 200 ? 10.626 -0.651 -12.633 1.00 93.38 200 VAL A O 1
ATOM 1544 N N . GLY A 1 201 ? 10.356 1.018 -11.145 1.00 90.88 201 GLY A N 1
ATOM 1545 C CA . GLY A 1 201 ? 11.607 1.701 -11.437 1.00 90.88 201 GLY A CA 1
ATOM 1546 C C . GLY A 1 201 ? 12.757 0.944 -10.799 1.00 90.88 201 GLY A C 1
ATOM 1547 O O . GLY A 1 201 ? 12.768 0.712 -9.590 1.00 90.88 201 GLY A O 1
ATOM 1548 N N . THR A 1 202 ? 13.703 0.499 -11.621 1.00 86.75 202 THR A N 1
ATOM 1549 C CA . THR A 1 202 ? 14.854 -0.304 -11.170 1.00 86.75 202 THR A CA 1
ATOM 1550 C C . THR A 1 202 ? 16.186 0.391 -11.396 1.00 86.75 202 THR A C 1
ATOM 1552 O O . THR A 1 202 ? 17.199 -0.048 -10.852 1.00 86.75 202 THR A O 1
ATOM 1555 N N . ALA A 1 203 ? 16.197 1.466 -12.185 1.00 83.25 203 ALA A N 1
ATOM 1556 C CA . ALA A 1 203 ? 17.329 2.374 -12.252 1.00 83.25 203 ALA A CA 1
ATOM 1557 C C . ALA A 1 203 ? 17.480 3.137 -10.932 1.00 83.25 203 ALA A C 1
ATOM 1559 O O . ALA A 1 203 ? 16.502 3.366 -10.224 1.00 83.25 203 ALA A O 1
ATOM 1560 N N . TRP A 1 204 ? 18.708 3.544 -10.625 1.00 79.12 204 TRP A N 1
ATOM 1561 C CA . TRP A 1 204 ? 19.053 4.185 -9.357 1.00 79.12 204 TRP A CA 1
ATOM 1562 C C . TRP A 1 204 ? 18.188 5.416 -9.044 1.00 79.12 204 TRP A C 1
ATOM 1564 O O . TRP A 1 204 ? 17.590 5.490 -7.973 1.00 79.12 204 TRP A O 1
ATOM 1574 N N . ASP A 1 205 ? 18.036 6.322 -10.011 1.00 81.50 205 ASP A N 1
ATOM 1575 C CA . ASP A 1 205 ? 17.273 7.569 -9.849 1.00 81.50 205 ASP A CA 1
ATOM 1576 C C . ASP A 1 205 ? 15.764 7.353 -9.674 1.00 81.50 205 ASP A C 1
ATOM 1578 O O . ASP A 1 205 ? 15.054 8.248 -9.221 1.00 81.50 205 ASP A O 1
ATOM 1582 N N . TYR A 1 206 ? 15.273 6.161 -10.018 1.00 86.00 206 TYR A N 1
ATOM 1583 C CA . TYR A 1 206 ? 13.853 5.818 -9.993 1.00 86.00 206 TYR A CA 1
ATOM 1584 C C . TYR A 1 206 ? 13.561 4.593 -9.127 1.00 86.00 206 TYR A C 1
ATOM 1586 O O . TYR A 1 206 ? 12.484 4.003 -9.228 1.00 86.00 206 TYR A O 1
ATOM 1594 N N . GLN A 1 207 ? 14.518 4.183 -8.293 1.00 86.81 207 GLN A N 1
ATOM 1595 C CA . GLN A 1 207 ? 14.457 2.922 -7.575 1.00 86.81 207 GLN A CA 1
ATOM 1596 C C . GLN A 1 207 ? 13.189 2.859 -6.711 1.00 86.81 207 GLN A C 1
ATOM 1598 O O . GLN A 1 207 ? 13.002 3.642 -5.785 1.00 86.81 207 GLN A O 1
ATOM 1603 N N . GLY A 1 208 ? 12.321 1.893 -7.006 1.00 90.94 208 GLY A N 1
ATOM 1604 C CA . GLY A 1 208 ? 11.106 1.621 -6.240 1.00 90.94 208 GLY A CA 1
ATOM 1605 C C . GLY A 1 208 ? 9.927 2.536 -6.561 1.00 90.94 208 GLY A C 1
ATOM 1606 O O . GLY A 1 208 ? 8.869 2.388 -5.951 1.00 90.94 208 GLY A O 1
ATOM 1607 N N . LEU A 1 209 ? 10.067 3.454 -7.520 1.00 92.62 209 LEU A N 1
ATOM 1608 C CA . LEU A 1 209 ? 8.924 4.191 -8.045 1.00 92.62 209 LEU A CA 1
ATOM 1609 C C . LEU A 1 209 ? 8.030 3.252 -8.854 1.00 92.62 209 LEU A C 1
ATOM 1611 O O . LEU A 1 209 ? 8.510 2.340 -9.530 1.00 92.62 209 LEU A O 1
ATOM 1615 N N . LEU A 1 210 ? 6.725 3.492 -8.807 1.00 94.31 210 LEU A N 1
ATOM 1616 C CA . LEU A 1 210 ? 5.779 2.861 -9.716 1.00 94.31 210 LEU A CA 1
ATOM 1617 C C . LEU A 1 210 ? 5.348 3.899 -10.739 1.00 94.31 210 LEU A C 1
ATOM 1619 O O . LEU A 1 210 ? 4.935 4.988 -10.360 1.00 94.31 210 LEU A O 1
ATOM 1623 N N . ILE A 1 211 ? 5.425 3.553 -12.020 1.00 92.19 211 ILE A N 1
ATOM 1624 C CA . ILE A 1 211 ? 5.042 4.462 -13.098 1.00 92.19 211 ILE A CA 1
ATOM 1625 C C . ILE A 1 211 ? 3.947 3.867 -13.956 1.00 92.19 211 ILE A C 1
ATOM 1627 O O . ILE A 1 211 ? 3.993 2.675 -14.281 1.00 92.19 211 ILE A O 1
ATOM 1631 N N . ARG A 1 212 ? 2.986 4.688 -14.378 1.00 94.69 212 ARG A N 1
ATOM 1632 C CA . ARG A 1 212 ? 2.030 4.287 -15.407 1.00 94.69 212 ARG A CA 1
ATOM 1633 C C . ARG A 1 212 ? 2.718 4.266 -16.767 1.00 94.69 212 ARG A C 1
ATOM 1635 O O . ARG A 1 212 ? 3.494 5.151 -17.117 1.00 94.69 212 ARG A O 1
ATOM 1642 N N . LYS A 1 213 ? 2.363 3.300 -17.606 1.00 93.75 213 LYS A N 1
ATOM 1643 C CA . LYS A 1 213 ? 2.823 3.246 -18.999 1.00 93.75 213 LYS A CA 1
ATOM 1644 C C . LYS A 1 213 ? 2.518 4.534 -19.757 1.00 93.75 213 LYS A C 1
ATOM 1646 O O . LYS A 1 213 ? 3.377 5.031 -20.471 1.00 93.75 213 LYS A O 1
ATOM 1651 N N . SER A 1 214 ? 1.338 5.109 -19.531 1.00 93.94 214 SER A N 1
ATOM 1652 C CA . SER A 1 214 ? 0.937 6.381 -20.134 1.00 93.94 214 SER A CA 1
ATOM 1653 C C . SER A 1 214 ? 1.852 7.545 -19.746 1.00 93.94 214 SER A C 1
ATOM 1655 O O . SER A 1 214 ? 2.074 8.430 -20.561 1.00 93.94 214 SER A O 1
ATOM 1657 N N . GLU A 1 215 ? 2.393 7.563 -18.525 1.00 90.62 215 GLU A N 1
ATOM 1658 C CA . GLU A 1 215 ? 3.337 8.598 -18.072 1.00 90.62 215 GLU A CA 1
ATOM 1659 C C . GLU A 1 215 ? 4.704 8.411 -18.733 1.00 90.62 215 GLU A C 1
ATOM 1661 O O . GLU A 1 215 ? 5.264 9.361 -19.284 1.00 90.62 215 GLU A O 1
ATOM 1666 N N . ALA A 1 216 ? 5.180 7.166 -18.788 1.00 87.69 216 ALA A N 1
ATOM 1667 C CA . ALA A 1 216 ? 6.426 6.828 -19.463 1.00 87.69 216 ALA A CA 1
ATOM 1668 C C . ALA A 1 216 ? 6.376 7.145 -20.973 1.00 87.69 216 ALA A C 1
ATOM 1670 O O . ALA A 1 216 ? 7.327 7.685 -21.535 1.00 87.69 216 ALA A O 1
ATOM 1671 N N . GLU A 1 217 ? 5.245 6.882 -21.636 1.00 87.06 217 GLU A N 1
ATOM 1672 C CA . GLU A 1 217 ? 5.011 7.217 -23.051 1.00 87.06 217 GLU A CA 1
ATOM 1673 C C . GLU A 1 217 ? 4.968 8.733 -23.310 1.00 87.06 217 GLU A C 1
ATOM 1675 O O . GLU A 1 217 ? 5.265 9.177 -24.421 1.00 87.06 217 GLU A O 1
ATOM 1680 N N . MET A 1 218 ? 4.670 9.544 -22.288 1.00 88.00 218 MET A N 1
ATOM 1681 C CA . MET A 1 218 ? 4.800 11.006 -22.336 1.00 88.00 218 MET A CA 1
ATOM 1682 C C . MET A 1 218 ? 6.243 11.490 -22.098 1.00 88.00 218 MET A C 1
ATOM 1684 O O . MET A 1 218 ? 6.481 12.697 -22.044 1.00 88.00 218 MET A O 1
ATOM 1688 N N . GLY A 1 219 ? 7.211 10.573 -21.990 1.00 80.50 219 GLY A N 1
ATOM 1689 C CA . GLY A 1 219 ? 8.628 10.877 -21.786 1.00 80.50 219 GLY A CA 1
ATOM 1690 C C . GLY A 1 219 ? 8.975 11.233 -20.343 1.00 80.50 219 GLY A C 1
ATOM 1691 O O . GLY A 1 219 ? 9.938 11.961 -20.110 1.00 80.50 219 GLY A O 1
ATOM 1692 N N . MET A 1 220 ? 8.184 10.767 -19.376 1.00 78.44 220 MET A N 1
ATOM 1693 C CA . MET A 1 220 ? 8.329 11.133 -17.973 1.00 78.44 220 MET A CA 1
ATOM 1694 C C . MET A 1 220 ? 8.376 9.889 -17.087 1.00 78.44 220 MET A C 1
ATOM 1696 O O . MET A 1 220 ? 7.310 9.367 -16.791 1.00 78.44 220 MET A O 1
ATOM 1700 N N . PRO A 1 221 ? 9.564 9.489 -16.590 1.00 73.31 221 PRO A N 1
ATOM 1701 C CA . PRO A 1 221 ? 10.824 9.374 -17.340 1.00 73.31 221 PRO A CA 1
ATOM 1702 C C . PRO A 1 221 ? 10.718 8.479 -18.585 1.00 73.31 221 PRO A C 1
ATOM 1704 O O . PRO A 1 221 ? 9.756 7.729 -18.752 1.00 73.31 221 PRO A O 1
ATOM 1707 N N . SER A 1 222 ? 11.725 8.540 -19.464 1.00 77.94 222 SER A N 1
ATOM 1708 C CA . SER A 1 222 ? 11.833 7.596 -20.583 1.00 77.94 222 SER A CA 1
ATOM 1709 C C . SER A 1 222 ? 11.854 6.155 -20.049 1.00 77.94 222 SER A C 1
ATOM 1711 O O . SER A 1 222 ? 12.549 5.897 -19.064 1.00 77.94 222 SER A O 1
ATOM 1713 N N . PRO A 1 223 ? 11.163 5.189 -20.688 1.00 77.12 223 PRO A N 1
ATOM 1714 C CA . PRO A 1 223 ? 11.241 3.778 -20.305 1.00 77.12 223 PRO A CA 1
ATOM 1715 C C . PRO A 1 223 ? 12.684 3.259 -20.159 1.00 77.12 223 PRO A C 1
ATOM 1717 O O . PRO A 1 223 ? 12.963 2.466 -19.260 1.00 77.12 223 PRO A O 1
ATOM 1720 N N . ASP A 1 224 ? 13.598 3.744 -21.005 1.00 75.69 224 ASP A N 1
ATOM 1721 C CA . ASP A 1 224 ? 15.016 3.362 -20.989 1.00 75.69 224 ASP A CA 1
ATOM 1722 C C . ASP A 1 224 ? 15.774 3.904 -19.765 1.00 75.69 224 ASP A C 1
ATOM 1724 O O . ASP A 1 224 ? 16.719 3.267 -19.306 1.00 75.69 224 ASP A O 1
ATOM 1728 N N . ASP A 1 225 ? 15.340 5.039 -19.211 1.00 76.06 225 ASP A N 1
ATOM 1729 C CA . ASP A 1 225 ? 15.925 5.631 -18.000 1.00 76.06 225 ASP A CA 1
ATOM 1730 C C . ASP A 1 225 ? 15.348 4.988 -16.731 1.00 76.06 225 ASP A C 1
ATOM 1732 O O . ASP A 1 225 ? 15.973 4.995 -15.674 1.00 76.06 225 ASP A O 1
ATOM 1736 N N . PHE A 1 226 ? 14.140 4.426 -16.828 1.00 76.25 226 PHE A N 1
ATOM 1737 C CA . PHE A 1 226 ? 13.387 3.892 -15.695 1.00 76.25 226 PHE A CA 1
ATOM 1738 C C . PHE A 1 226 ? 13.821 2.478 -15.290 1.00 76.25 226 PHE A C 1
ATOM 1740 O O . PHE A 1 226 ? 13.704 2.076 -14.126 1.00 76.25 226 PHE A O 1
ATOM 1747 N N . VAL A 1 227 ? 14.334 1.706 -16.247 1.00 70.44 227 VAL A N 1
ATOM 1748 C CA . VAL A 1 227 ? 14.790 0.337 -16.020 1.00 70.44 227 VAL A CA 1
ATOM 1749 C C . VAL A 1 227 ? 16.289 0.255 -16.180 1.00 70.44 227 VAL A C 1
ATOM 1751 O O . VAL A 1 227 ? 16.866 0.699 -17.165 1.00 70.44 227 VAL A O 1
ATOM 1754 N N . ASN A 1 228 ? 16.917 -0.390 -15.206 1.00 65.06 228 ASN A N 1
ATOM 1755 C CA . ASN A 1 228 ? 18.335 -0.652 -15.256 1.00 65.06 228 ASN A CA 1
ATOM 1756 C C . ASN A 1 228 ? 18.662 -1.534 -16.479 1.00 65.06 228 ASN A C 1
ATOM 1758 O O . ASN A 1 228 ? 18.290 -2.712 -16.550 1.00 65.06 228 ASN A O 1
ATOM 1762 N N . THR A 1 229 ? 19.353 -0.950 -17.458 1.00 53.28 229 THR A N 1
ATOM 1763 C CA . THR A 1 229 ? 19.699 -1.560 -18.755 1.00 53.28 229 THR A CA 1
ATOM 1764 C C . THR A 1 229 ? 20.607 -2.783 -18.631 1.00 53.28 229 THR A C 1
ATOM 1766 O O . THR A 1 229 ? 20.758 -3.546 -19.586 1.00 53.28 229 THR A O 1
ATOM 1769 N N . CYS A 1 230 ? 21.147 -3.048 -17.441 1.00 50.06 230 CYS A N 1
ATOM 1770 C CA . CYS A 1 230 ? 22.102 -4.111 -17.162 1.00 50.06 230 CYS A CA 1
ATOM 1771 C C . CYS A 1 230 ? 21.654 -5.550 -17.494 1.00 50.06 230 CYS A C 1
ATOM 1773 O O . CYS A 1 230 ? 22.497 -6.444 -17.492 1.00 50.06 230 CYS A O 1
ATOM 1775 N N . LYS A 1 231 ? 20.378 -5.807 -17.823 1.00 53.78 231 LYS A N 1
ATOM 1776 C CA . LYS A 1 231 ? 19.923 -7.122 -18.329 1.00 53.78 231 LYS A CA 1
ATOM 1777 C C . LYS A 1 231 ? 19.421 -7.136 -19.773 1.00 53.78 231 LYS A C 1
ATOM 1779 O O . LYS A 1 231 ? 18.986 -8.193 -20.226 1.00 53.78 231 LYS A O 1
ATOM 1784 N N . ASN A 1 232 ? 19.444 -6.011 -20.499 1.00 58.53 232 ASN A N 1
ATOM 1785 C CA . ASN A 1 232 ? 18.679 -5.846 -21.749 1.00 58.53 232 ASN A CA 1
ATOM 1786 C C . ASN A 1 232 ? 17.209 -6.290 -21.598 1.00 58.53 232 ASN A C 1
ATOM 1788 O O . ASN A 1 232 ? 16.567 -6.710 -22.561 1.00 58.53 232 ASN A O 1
ATOM 1792 N N . SER A 1 233 ? 16.686 -6.258 -20.370 1.00 62.19 233 SER A N 1
ATOM 1793 C CA . SER A 1 233 ? 15.321 -6.665 -20.087 1.00 62.19 233 SER A CA 1
ATOM 1794 C C . SER A 1 233 ? 14.436 -5.462 -20.377 1.00 62.19 233 SER A C 1
ATOM 1796 O O . SER A 1 233 ? 14.527 -4.481 -19.637 1.00 62.19 233 SER A O 1
ATOM 1798 N N . PRO A 1 234 ? 13.587 -5.504 -21.418 1.00 75.38 234 PRO A N 1
ATOM 1799 C CA . PRO A 1 234 ? 12.703 -4.385 -21.728 1.00 75.38 234 PRO A CA 1
ATOM 1800 C C . PRO A 1 234 ? 11.823 -4.072 -20.519 1.00 75.38 234 PRO A C 1
ATOM 1802 O O . PRO A 1 234 ? 11.539 -4.973 -19.726 1.00 75.38 234 PRO A O 1
ATOM 1805 N N . VAL A 1 235 ? 11.380 -2.825 -20.360 1.00 81.06 235 VAL A N 1
ATOM 1806 C CA . VAL A 1 235 ? 10.419 -2.470 -19.306 1.00 81.06 235 VAL A CA 1
ATOM 1807 C C . VAL A 1 235 ? 9.226 -3.417 -19.363 1.00 81.06 235 VAL A C 1
ATOM 1809 O O . VAL A 1 235 ? 8.624 -3.614 -20.418 1.00 81.06 235 VAL A O 1
ATOM 1812 N N . ALA A 1 236 ? 8.915 -4.048 -18.234 1.00 86.44 236 ALA A N 1
ATOM 1813 C CA . ALA A 1 236 ? 7.758 -4.915 -18.144 1.00 86.44 236 ALA A CA 1
ATOM 1814 C C . ALA A 1 236 ? 6.623 -4.151 -17.498 1.00 86.44 236 ALA A C 1
ATOM 1816 O O . ALA A 1 236 ? 6.571 -3.984 -16.280 1.00 86.44 236 ALA A O 1
ATOM 1817 N N . TYR A 1 237 ? 5.718 -3.702 -18.352 1.00 93.06 237 TYR A N 1
ATOM 1818 C CA . TYR A 1 237 ? 4.448 -3.190 -17.898 1.00 93.06 237 TYR A CA 1
ATOM 1819 C C . TYR A 1 237 ? 3.535 -4.347 -17.519 1.00 93.06 237 TYR A C 1
ATOM 1821 O O . TYR A 1 237 ? 3.448 -5.365 -18.213 1.00 93.06 237 TYR A O 1
ATOM 1829 N N . ARG A 1 238 ? 2.857 -4.178 -16.394 1.00 95.50 238 ARG A N 1
ATOM 1830 C CA . ARG A 1 238 ? 1.913 -5.128 -15.834 1.00 95.50 238 ARG A CA 1
ATOM 1831 C C . ARG A 1 238 ? 0.576 -4.434 -15.658 1.00 95.50 238 ARG A C 1
ATOM 1833 O O . ARG A 1 238 ? 0.538 -3.313 -15.170 1.00 95.50 238 ARG A O 1
ATOM 1840 N N . GLU A 1 239 ? -0.509 -5.101 -16.034 1.00 98.06 239 GLU A N 1
ATOM 1841 C CA . GLU A 1 239 ? -1.848 -4.634 -15.677 1.00 98.06 239 GLU A CA 1
ATOM 1842 C C . GLU A 1 239 ? -2.042 -4.762 -14.160 1.00 98.06 239 GLU A C 1
ATOM 1844 O O . GLU A 1 239 ? -1.904 -5.852 -13.592 1.00 98.06 239 GLU A O 1
ATOM 1849 N N . ILE A 1 240 ? -2.335 -3.637 -13.516 1.00 98.19 240 ILE A N 1
ATOM 1850 C CA . ILE A 1 240 ? -2.518 -3.484 -12.077 1.00 98.19 240 ILE A CA 1
ATOM 1851 C C . ILE A 1 240 ? -3.829 -2.739 -11.835 1.00 98.19 240 ILE A C 1
ATOM 1853 O O . ILE A 1 240 ? -4.143 -1.774 -12.532 1.00 98.19 240 ILE A O 1
ATOM 1857 N N . THR A 1 241 ? -4.578 -3.152 -10.816 1.00 98.62 241 THR A N 1
ATOM 1858 C CA . THR A 1 241 ? -5.752 -2.418 -10.340 1.00 98.62 241 THR A CA 1
ATOM 1859 C C . THR A 1 241 ? -5.377 -1.582 -9.118 1.00 98.62 241 THR A C 1
ATOM 1861 O O . THR A 1 241 ? -5.031 -2.122 -8.072 1.00 98.62 241 THR A O 1
ATOM 1864 N N . ILE A 1 242 ? -5.460 -0.262 -9.223 1.00 98.44 242 ILE A N 1
ATOM 1865 C CA . ILE A 1 242 ? -5.240 0.683 -8.128 1.00 98.44 242 ILE A CA 1
ATOM 1866 C C . ILE A 1 242 ? -6.564 0.913 -7.401 1.00 98.44 242 ILE A C 1
ATOM 1868 O O . ILE A 1 242 ? -7.575 1.224 -8.033 1.00 98.44 242 ILE A O 1
ATOM 1872 N N . VAL A 1 243 ? -6.567 0.793 -6.076 1.00 98.31 243 VAL A N 1
ATOM 1873 C CA . VAL A 1 243 ? -7.698 1.183 -5.225 1.00 98.31 243 VAL A CA 1
ATOM 1874 C C . VAL A 1 243 ? -7.552 2.667 -4.890 1.00 98.31 243 VAL A C 1
ATOM 1876 O O . VAL A 1 243 ? -6.645 3.036 -4.150 1.00 98.31 243 VAL A O 1
ATOM 1879 N N . LYS A 1 244 ? -8.408 3.531 -5.450 1.00 96.75 244 LYS A N 1
ATOM 1880 C CA . LYS A 1 244 ? -8.193 4.992 -5.415 1.00 96.75 244 LYS A CA 1
ATOM 1881 C C . LYS A 1 244 ? -8.755 5.690 -4.188 1.00 96.75 244 LYS A C 1
ATOM 1883 O O . LYS A 1 244 ? -8.356 6.809 -3.879 1.00 96.75 244 LYS A O 1
ATOM 1888 N N . GLY A 1 245 ? -9.711 5.079 -3.501 1.00 96.69 245 GLY A N 1
ATOM 1889 C CA . GLY A 1 245 ? -10.323 5.741 -2.362 1.00 96.69 245 GLY A CA 1
ATOM 1890 C C . GLY A 1 245 ? -11.410 4.946 -1.683 1.00 96.69 245 GLY A C 1
ATOM 1891 O O . GLY A 1 245 ? -11.524 3.730 -1.838 1.00 96.69 245 GLY A O 1
ATOM 1892 N N . LEU A 1 246 ? -12.198 5.666 -0.898 1.00 97.75 246 LEU A N 1
ATOM 1893 C CA . LEU A 1 246 ? -13.199 5.115 0.005 1.00 97.75 246 LEU A CA 1
ATOM 1894 C C . LEU A 1 246 ? -14.605 5.337 -0.546 1.00 97.75 246 LEU A C 1
ATOM 1896 O O . LEU A 1 246 ? -14.893 6.397 -1.098 1.00 97.75 246 LEU A O 1
ATOM 1900 N N . ALA A 1 247 ? -15.498 4.360 -0.378 1.00 97.50 247 ALA A N 1
ATOM 1901 C CA . ALA A 1 247 ? -16.851 4.456 -0.927 1.00 97.50 247 ALA A CA 1
ATOM 1902 C C . ALA A 1 247 ? -17.678 5.541 -0.223 1.00 97.50 247 ALA A C 1
ATOM 1904 O O . ALA A 1 247 ? -18.434 6.266 -0.861 1.00 97.50 247 ALA A O 1
ATOM 1905 N N . ASN A 1 248 ? -17.539 5.642 1.102 1.00 96.75 248 ASN A N 1
ATOM 1906 C CA . ASN A 1 248 ? -18.373 6.491 1.957 1.00 96.75 248 ASN A CA 1
ATOM 1907 C C . ASN A 1 248 ? -17.537 7.192 3.044 1.00 96.75 248 ASN A C 1
ATOM 1909 O O . ASN A 1 248 ? -17.945 7.280 4.202 1.00 96.75 248 ASN A O 1
ATOM 1913 N N . GLY A 1 249 ? -16.340 7.660 2.675 1.00 95.56 249 GLY A N 1
ATOM 1914 C CA . GLY A 1 249 ? -15.376 8.237 3.613 1.00 95.56 249 GLY A CA 1
ATOM 1915 C C . GLY A 1 249 ? -14.734 7.199 4.551 1.00 95.56 249 GLY A C 1
ATOM 1916 O O . GLY A 1 249 ? -14.917 5.995 4.364 1.00 95.56 249 GLY A O 1
ATOM 1917 N N . PRO A 1 250 ? -13.956 7.648 5.551 1.00 96.00 250 PRO A N 1
ATOM 1918 C CA . PRO A 1 250 ? -13.133 6.761 6.377 1.00 96.00 250 PRO A CA 1
ATOM 1919 C C . PRO A 1 250 ? -13.872 6.041 7.500 1.00 96.00 250 PRO A C 1
ATOM 1921 O O . PRO A 1 250 ? -13.463 4.945 7.883 1.00 96.00 250 PRO A O 1
ATOM 1924 N N . GLN A 1 251 ? -14.972 6.605 8.007 1.00 95.75 251 GLN A N 1
ATOM 1925 C CA . GLN A 1 251 ? -15.651 6.050 9.181 1.00 95.75 251 GLN A CA 1
ATOM 1926 C C . GLN A 1 251 ? -16.103 4.589 8.992 1.00 95.75 251 GLN A C 1
ATOM 1928 O O . GLN A 1 251 ? -15.773 3.780 9.854 1.00 95.75 251 GLN A O 1
ATOM 1933 N N . PRO A 1 252 ? -16.735 4.180 7.871 1.00 96.94 252 PRO A N 1
ATOM 1934 C CA . PRO A 1 252 ? -17.124 2.778 7.677 1.00 96.94 252 PRO A CA 1
ATOM 1935 C C . PRO A 1 252 ? -15.940 1.800 7.666 1.00 96.94 252 PRO A C 1
ATOM 1937 O O . PRO A 1 252 ? -16.074 0.652 8.087 1.00 96.94 252 PRO A O 1
ATOM 1940 N N . VAL A 1 253 ? -14.770 2.250 7.203 1.00 96.88 253 VAL A N 1
ATOM 1941 C CA . VAL A 1 253 ? -13.536 1.455 7.225 1.00 96.88 253 VAL A CA 1
ATOM 1942 C C . VAL A 1 253 ? -13.000 1.339 8.651 1.00 96.88 253 VAL A C 1
ATOM 1944 O O . VAL A 1 253 ? -12.615 0.249 9.074 1.00 96.88 253 VAL A O 1
ATOM 1947 N N . PHE A 1 254 ? -13.021 2.427 9.426 1.00 96.12 254 PHE A N 1
ATOM 1948 C CA . PHE A 1 254 ? -12.652 2.390 10.842 1.00 96.12 254 PHE A CA 1
ATOM 1949 C C . PHE A 1 254 ? -13.591 1.499 11.653 1.00 96.12 254 PHE A C 1
ATOM 1951 O O . PHE A 1 254 ? -13.108 0.666 12.417 1.00 96.12 254 PHE A O 1
ATOM 1958 N N . ASP A 1 255 ? -14.903 1.609 11.437 1.00 95.00 255 ASP A N 1
ATOM 1959 C CA . ASP A 1 255 ? -15.921 0.771 12.076 1.00 95.00 255 ASP A CA 1
ATOM 1960 C C . ASP A 1 255 ? -15.655 -0.714 11.792 1.00 95.00 255 ASP A C 1
ATOM 1962 O O . ASP A 1 255 ? -15.648 -1.548 12.701 1.00 95.00 255 ASP A O 1
ATOM 1966 N N . TYR A 1 256 ? -15.350 -1.050 10.535 1.00 95.19 256 TYR A N 1
ATOM 1967 C CA . TYR A 1 256 ? -14.977 -2.407 10.146 1.00 95.19 256 TYR A CA 1
ATOM 1968 C C . TYR A 1 256 ? -13.701 -2.888 10.860 1.00 95.19 256 TYR A C 1
ATOM 1970 O O . TYR A 1 256 ? -13.663 -4.005 11.390 1.00 95.19 256 TYR A O 1
ATOM 1978 N N . ALA A 1 257 ? -12.669 -2.042 10.930 1.00 93.62 257 ALA A N 1
ATOM 1979 C CA . ALA A 1 257 ? -11.411 -2.357 11.604 1.00 93.62 257 ALA A CA 1
ATOM 1980 C C . ALA A 1 257 ? -11.598 -2.625 13.109 1.00 93.62 257 ALA A C 1
ATOM 1982 O O . ALA A 1 257 ? -11.053 -3.599 13.639 1.00 93.62 257 ALA A O 1
ATOM 1983 N N . VAL A 1 258 ? -12.390 -1.808 13.811 1.00 92.19 258 VAL A N 1
ATOM 1984 C CA . VAL A 1 258 ? -12.601 -1.971 15.261 1.00 92.19 258 VAL A CA 1
ATOM 1985 C C . VAL A 1 258 ? -13.489 -3.166 15.593 1.00 92.19 258 VAL A C 1
ATOM 1987 O O . VAL A 1 258 ? -13.238 -3.850 16.586 1.00 92.19 258 VAL A O 1
ATOM 1990 N N . VAL A 1 259 ? -14.468 -3.497 14.743 1.00 90.25 259 VAL A N 1
ATOM 1991 C CA . VAL A 1 259 ? -15.260 -4.729 14.895 1.00 90.25 259 VAL A CA 1
ATOM 1992 C C . VAL A 1 259 ? -14.346 -5.954 14.846 1.00 90.25 259 VAL A C 1
ATOM 1994 O O . VAL A 1 259 ? -14.503 -6.866 15.661 1.00 90.25 259 VAL A O 1
ATOM 1997 N N . ALA A 1 260 ? -13.351 -5.966 13.954 1.00 81.75 260 ALA A N 1
ATOM 1998 C CA . ALA A 1 260 ? -12.362 -7.040 13.897 1.00 81.75 260 ALA A CA 1
ATOM 1999 C C . ALA A 1 260 ? -11.477 -7.092 15.158 1.00 81.75 260 ALA A C 1
ATOM 2001 O O . ALA A 1 260 ? -11.213 -8.183 15.667 1.00 81.75 260 ALA A O 1
ATOM 2002 N N . ALA A 1 261 ? -11.075 -5.938 15.702 1.00 80.31 261 ALA A N 1
ATOM 2003 C CA . ALA A 1 261 ? -10.306 -5.849 16.949 1.00 80.31 261 ALA A CA 1
ATOM 2004 C C . ALA A 1 261 ? -11.091 -6.346 18.181 1.00 80.31 261 ALA A C 1
ATOM 2006 O O . ALA A 1 261 ? -10.510 -6.910 19.110 1.00 80.31 261 ALA A O 1
ATOM 2007 N N . CYS A 1 262 ? -12.413 -6.167 18.180 1.00 84.94 262 CYS A N 1
ATOM 2008 C CA . CYS A 1 262 ? -13.310 -6.545 19.272 1.00 84.94 262 CYS A CA 1
ATOM 2009 C C . CYS A 1 262 ? -14.004 -7.904 19.089 1.00 84.94 262 CYS A C 1
ATOM 2011 O O . CYS A 1 262 ? -14.776 -8.316 19.957 1.00 84.94 262 CYS A O 1
ATOM 2013 N N . ALA A 1 263 ? -13.734 -8.637 18.008 1.00 79.62 263 ALA A N 1
ATOM 2014 C CA . ALA A 1 263 ? -14.362 -9.930 17.765 1.00 79.62 263 ALA A CA 1
ATOM 2015 C C . ALA A 1 263 ? -13.995 -10.950 18.868 1.00 79.62 263 ALA A C 1
ATOM 2017 O O . ALA A 1 263 ? -12.825 -11.282 19.065 1.00 79.62 263 ALA A O 1
ATOM 2018 N N . LYS A 1 264 ? -15.009 -11.467 19.586 1.00 70.44 264 LYS A N 1
ATOM 2019 C CA . LYS A 1 264 ? -14.843 -12.500 20.637 1.00 70.44 264 LYS A CA 1
ATOM 2020 C C . LYS A 1 264 ? -14.201 -13.779 20.106 1.00 70.44 264 LYS A C 1
ATOM 2022 O O . LYS A 1 264 ? -13.352 -14.362 20.770 1.00 70.44 264 LYS A O 1
ATOM 2027 N N . ASP A 1 265 ? -14.600 -14.166 18.900 1.00 65.50 265 ASP A N 1
ATOM 2028 C CA . ASP A 1 265 ? -14.032 -15.267 18.136 1.00 65.50 265 ASP A CA 1
ATOM 2029 C C . ASP A 1 265 ? -13.488 -14.683 16.833 1.00 65.50 265 ASP A C 1
ATOM 2031 O O . ASP A 1 265 ? -14.200 -13.932 16.163 1.00 65.50 265 ASP A O 1
ATOM 2035 N N . SER A 1 266 ? -12.260 -15.029 16.433 1.00 53.69 266 SER A N 1
ATOM 2036 C CA . SER A 1 266 ? -11.771 -14.660 15.102 1.00 53.69 266 SER A CA 1
ATOM 2037 C C . SER A 1 266 ? -12.796 -15.141 14.061 1.00 53.69 266 SER A C 1
ATOM 2039 O O . SER A 1 266 ? -13.113 -16.334 14.063 1.00 53.69 266 SER A O 1
ATOM 2041 N N . PRO A 1 267 ? -13.315 -14.286 13.158 1.00 52.69 267 PRO A N 1
ATOM 2042 C CA . PRO A 1 267 ? -14.366 -14.663 12.203 1.00 52.69 267 PRO A CA 1
ATOM 2043 C C . PRO A 1 267 ? -14.032 -15.895 11.336 1.00 52.69 267 PRO A C 1
ATOM 2045 O O . PRO A 1 267 ? -14.925 -16.555 10.810 1.00 52.69 267 PRO A O 1
ATOM 2048 N N . GLY A 1 268 ? -12.747 -16.258 11.234 1.00 50.62 268 GLY A N 1
ATOM 2049 C CA . GLY A 1 268 ? -12.261 -17.468 10.564 1.00 50.62 268 GLY A CA 1
ATOM 2050 C C . GLY A 1 268 ? -12.224 -18.755 11.405 1.00 50.62 268 GLY A C 1
ATOM 2051 O O . GLY A 1 268 ? -11.967 -19.817 10.845 1.00 50.62 268 GLY A O 1
ATOM 2052 N N . ALA A 1 269 ? -12.488 -18.715 12.714 1.00 45.19 269 ALA A N 1
ATOM 2053 C CA . ALA A 1 269 ? -12.388 -19.890 13.590 1.00 45.19 269 ALA A CA 1
ATOM 2054 C C . ALA A 1 269 ? -13.547 -20.893 13.419 1.00 45.19 269 ALA A C 1
ATOM 2056 O O . ALA A 1 269 ? -13.441 -22.027 13.874 1.00 45.19 269 ALA A O 1
ATOM 2057 N N . ARG A 1 270 ? -14.645 -20.507 12.751 1.00 46.75 270 ARG A N 1
ATOM 2058 C CA . ARG A 1 270 ? -15.825 -21.374 12.534 1.00 46.75 270 ARG A CA 1
ATOM 2059 C C . ARG A 1 270 ? -16.069 -21.780 11.078 1.00 46.75 270 ARG A C 1
ATOM 2061 O O . ARG A 1 270 ? -17.097 -22.382 10.786 1.00 46.75 270 ARG A O 1
ATOM 2068 N N . ARG A 1 271 ? -15.156 -21.462 10.156 1.00 50.31 271 ARG A N 1
ATOM 2069 C CA . ARG A 1 271 ? -15.231 -21.911 8.754 1.00 50.31 271 ARG A CA 1
ATOM 2070 C C . ARG A 1 271 ? -13.912 -22.546 8.316 1.00 50.31 271 ARG A C 1
ATOM 2072 O O . ARG A 1 271 ? -13.189 -21.970 7.508 1.00 50.31 271 ARG A O 1
ATOM 2079 N N . ARG A 1 272 ? -13.605 -23.720 8.865 1.00 43.97 272 ARG A N 1
ATOM 2080 C CA . ARG A 1 272 ? -12.739 -24.736 8.253 1.00 43.97 272 ARG A CA 1
ATOM 2081 C C . ARG A 1 272 ? -13.290 -26.110 8.581 1.00 43.97 272 ARG A C 1
ATOM 2083 O O . ARG A 1 272 ? -13.707 -26.284 9.746 1.00 43.97 272 ARG A O 1
#

Organism: Emiliania huxleyi (strain CCMP1516) (NCBI:txid280463)

InterPro domains:
  IPR023186 Inosine/uridine-preferring nucleoside hydrolase [PTHR12304] (86-200)
  IPR036452 Ribonucleoside hydrolase-like [G3DSA:3.90.245.10] (1-229)
  IPR036452 Ribonucleoside hydrolase-like [SSF53590] (92-211)

Sequence (272 aa):
MVFEKKPYLANKIAKMVWMAGAIDVPGNLEESQWDGFPKMTDELYEAWGCAAAGDPPPCQCGAPVNALMPARRGMAKAMAGTPVTSCGAFTSSWPEWNVWGDVPAADYIFRTTTFPIFLAPLDLADQLPIPNDESGEGFMKTLYEAKSPECNQLIYNAINESYATFAAPQFFYRLWDSSAVMYGLAPELFGETETVEMAVGTAWDYQGLLIRKSEAEMGMPSPDDFVNTCKNSPVAYREITIVKGLANGPQPVFDYAVVAACAKDSPGARRR

Foldseek 3Di:
DCCVVPVVCLVVDQEAQDLFKDAQAEAPDDPVNCPPPPQCAQVVCVVVQFHGDDDDDALCPDDPPPDDDDDDDDDDDDDPDDDPSDPDDPNHQHTYCVCQVCVVVVQCCLFRHDHAYEYPYVLAQVLAWLEQDPVCDHLLNLLVVLDDPLFPCVLSVVVNCCCVPPPHVDRSHGCRVLSSVCCVPPVVQFDDKDKFWWFAQVASNRHNHIDGPVCCVVPSPPQPRRHDCRVVDGTRTHTHIYRNYGRPGHPVSSNVVSCCSRDNDRPCPPPD